Protein AF-A0A5N6KHI0-F1 (afdb_monomer_lite)

Sequence (194 aa):
MQIKKFYRQEYFLSDKIINRQLSAMARTVAGRRIHVSAETLNRAELHSIVIDLVDNEFLNLEEIEEGLLFVREKRYIEKGIGEAISALPTYKFREFVSELMQSNSHYQKWLVHQWRRISGDIEDKYEGDPDEGDPFALVVFMDEESPRQLRVIIMDMARESTPIRNWLKDKLLITHESGILELRYFDEDPPTET

Organism: Monilinia laxa (NCBI:txid61186)

Structure (mmCIF, N/CA/C/O backbone):
data_AF-A0A5N6KHI0-F1
#
_entry.id   AF-A0A5N6KHI0-F1
#
loop_
_atom_site.group_PDB
_atom_site.id
_atom_site.type_symbol
_atom_site.label_atom_id
_atom_site.label_alt_id
_atom_site.label_comp_id
_atom_site.label_asym_id
_atom_site.label_entity_id
_atom_site.label_seq_id
_atom_site.pdbx_PDB_ins_code
_atom_site.Cartn_x
_atom_site.Cartn_y
_atom_site.Cartn_z
_atom_site.occupancy
_atom_site.B_iso_or_equiv
_atom_site.auth_seq_id
_atom_site.auth_comp_id
_atom_site.auth_asym_id
_atom_site.auth_atom_id
_atom_site.pdbx_PDB_model_num
ATOM 1 N N . MET A 1 1 ? -4.200 -28.749 -5.438 1.00 34.91 1 MET A N 1
ATOM 2 C CA . MET A 1 1 ? -4.838 -27.513 -4.938 1.00 34.91 1 MET A CA 1
ATOM 3 C C . MET A 1 1 ? -4.612 -27.430 -3.431 1.00 34.91 1 MET A C 1
ATOM 5 O O . MET A 1 1 ? -5.219 -28.200 -2.700 1.00 34.91 1 MET A O 1
ATOM 9 N N . GLN A 1 2 ? -3.670 -26.605 -2.965 1.00 30.08 2 GLN A N 1
ATOM 10 C CA . GLN A 1 2 ? -3.392 -26.426 -1.532 1.00 30.08 2 GLN A CA 1
ATOM 11 C C . GLN A 1 2 ? -3.826 -25.019 -1.113 1.00 30.08 2 GLN A C 1
ATOM 13 O O . GLN A 1 2 ? -3.224 -24.032 -1.514 1.00 30.08 2 GLN A O 1
ATOM 18 N N . ILE A 1 3 ? -4.905 -24.947 -0.333 1.00 30.47 3 ILE A N 1
ATOM 19 C CA . ILE A 1 3 ? -5.495 -23.710 0.186 1.00 30.47 3 ILE A CA 1
ATOM 20 C C . ILE A 1 3 ? -4.759 -23.345 1.479 1.00 30.47 3 ILE A C 1
ATOM 22 O O . ILE A 1 3 ? -4.832 -24.090 2.459 1.00 30.47 3 ILE A O 1
ATOM 26 N N . LYS A 1 4 ? -4.073 -22.198 1.515 1.00 35.22 4 LYS A N 1
ATOM 27 C CA . LYS A 1 4 ? -3.554 -21.630 2.768 1.00 35.22 4 LYS A CA 1
ATOM 28 C C . LYS A 1 4 ? -4.640 -20.768 3.416 1.00 35.22 4 LYS A C 1
ATOM 30 O O . LYS A 1 4 ? -4.743 -19.578 3.154 1.00 35.22 4 LYS A O 1
ATOM 35 N N . LYS A 1 5 ? -5.458 -21.388 4.271 1.00 33.94 5 LYS A N 1
ATOM 36 C CA . LYS A 1 5 ? -6.405 -20.681 5.147 1.00 33.94 5 LYS A CA 1
ATOM 37 C C . LYS A 1 5 ? -5.643 -19.987 6.279 1.00 33.94 5 LYS A C 1
ATOM 39 O O . LYS A 1 5 ? -4.858 -20.633 6.972 1.00 33.94 5 LYS A O 1
ATOM 44 N N . PHE A 1 6 ? -5.908 -18.704 6.510 1.00 48.22 6 PHE A N 1
ATOM 45 C CA . PHE A 1 6 ? -5.416 -17.996 7.691 1.00 48.22 6 PHE A CA 1
ATOM 46 C C . PHE A 1 6 ? -6.360 -18.251 8.871 1.00 48.22 6 PHE A C 1
ATOM 48 O O . PHE A 1 6 ? -7.525 -17.860 8.852 1.00 48.22 6 PHE A O 1
ATOM 55 N N . TYR A 1 7 ? -5.864 -18.945 9.896 1.00 37.56 7 TYR A N 1
ATOM 56 C CA . TYR A 1 7 ? -6.630 -19.238 11.105 1.00 37.56 7 TYR A CA 1
ATOM 57 C C . TYR A 1 7 ? -6.815 -17.976 11.960 1.00 37.56 7 TYR A C 1
ATOM 59 O O . TYR A 1 7 ? -5.869 -17.223 12.201 1.00 37.56 7 TYR A O 1
ATOM 67 N N . ARG A 1 8 ? -8.042 -17.775 12.458 1.00 38.78 8 ARG A N 1
ATOM 68 C CA . ARG A 1 8 ? -8.381 -16.783 13.485 1.00 38.78 8 ARG A CA 1
ATOM 69 C C . ARG A 1 8 ? -7.719 -17.219 14.789 1.00 38.78 8 ARG A C 1
ATOM 71 O O . ARG A 1 8 ? -8.200 -18.115 15.471 1.00 38.78 8 ARG A O 1
ATOM 78 N N . GLN A 1 9 ? -6.569 -16.638 15.082 1.00 36.75 9 GLN A N 1
ATOM 79 C CA . GLN A 1 9 ? -5.758 -17.029 16.220 1.00 36.75 9 GLN A CA 1
ATOM 80 C C . GLN A 1 9 ? -6.125 -16.129 17.409 1.00 36.75 9 GLN A C 1
ATOM 82 O O . GLN A 1 9 ? -5.889 -14.918 17.384 1.00 36.75 9 GLN A O 1
ATOM 87 N N . GLU A 1 10 ? -6.791 -16.709 18.410 1.00 41.31 10 GLU A N 1
ATOM 88 C CA . GLU A 1 10 ? -6.979 -16.086 19.721 1.00 41.31 10 GLU A CA 1
ATOM 89 C C . GLU A 1 10 ? -5.599 -15.910 20.359 1.00 41.31 10 GLU A C 1
ATOM 91 O O . GLU A 1 10 ? -4.893 -16.883 20.615 1.00 41.31 10 GLU A O 1
ATOM 96 N N . TYR A 1 11 ? -5.179 -14.662 20.557 1.00 40.47 11 TYR A N 1
ATOM 97 C CA . TYR A 1 11 ? -3.866 -14.351 21.107 1.00 40.47 11 TYR A CA 1
ATOM 98 C C . TYR A 1 11 ? -3.978 -13.426 22.310 1.00 40.47 11 TYR A C 1
ATOM 100 O O . TYR A 1 11 ? -4.457 -12.297 22.201 1.00 40.47 11 TYR A O 1
ATOM 108 N N . PHE A 1 12 ? -3.441 -13.908 23.432 1.00 38.16 12 PHE A N 1
ATOM 109 C CA . PHE A 1 12 ? -2.942 -13.089 24.530 1.00 38.16 12 PHE A CA 1
ATOM 110 C C . PHE A 1 12 ? -1.996 -12.020 23.964 1.00 38.16 12 PHE A C 1
ATOM 112 O O . PHE A 1 12 ? -0.991 -12.329 23.319 1.00 38.16 12 PHE A O 1
ATOM 119 N N . LEU A 1 13 ? -2.356 -10.751 24.149 1.00 38.19 13 LEU A N 1
ATOM 120 C CA . LEU A 1 13 ? -1.629 -9.612 23.596 1.00 38.19 13 LEU A CA 1
ATOM 121 C C . LEU A 1 13 ? -0.356 -9.376 24.419 1.00 38.19 13 LEU A C 1
ATOM 123 O O . LEU A 1 13 ? -0.428 -9.153 25.621 1.00 38.19 13 LEU A O 1
ATOM 127 N N . SER A 1 14 ? 0.815 -9.399 23.777 1.00 46.31 14 SER A N 1
ATOM 128 C CA . SER A 1 14 ? 2.052 -8.945 24.421 1.00 46.31 14 SER A CA 1
ATOM 129 C C . SER A 1 14 ? 2.020 -7.427 24.633 1.00 46.31 14 SER A C 1
ATOM 131 O O . SER A 1 14 ? 1.459 -6.697 23.810 1.00 46.31 14 SER A O 1
ATOM 133 N N . ASP A 1 15 ? 2.672 -6.923 25.684 1.00 37.12 15 ASP A N 1
ATOM 134 C CA . ASP A 1 15 ? 2.673 -5.495 26.052 1.00 37.12 15 ASP A CA 1
ATOM 135 C C . ASP A 1 15 ? 3.004 -4.556 24.881 1.00 37.12 15 ASP A C 1
ATOM 137 O O . ASP A 1 15 ? 2.437 -3.473 24.737 1.00 37.12 15 ASP A O 1
ATOM 141 N N . LYS A 1 16 ? 3.889 -4.979 23.971 1.00 42.44 16 LYS A N 1
ATOM 142 C CA . LYS A 1 16 ? 4.277 -4.205 22.780 1.00 42.44 16 LYS A CA 1
ATOM 143 C C . LYS A 1 16 ? 3.114 -4.002 21.798 1.00 42.44 16 LYS A C 1
ATOM 145 O O . LYS A 1 16 ? 3.059 -2.978 21.115 1.00 42.44 16 LYS A O 1
ATOM 150 N N . ILE A 1 17 ? 2.194 -4.962 21.722 1.00 45.47 17 ILE A N 1
ATOM 151 C CA . ILE A 1 17 ? 1.011 -4.932 20.854 1.00 45.47 17 ILE A CA 1
ATOM 152 C C . ILE A 1 17 ? -0.046 -3.987 21.435 1.00 45.47 17 ILE A C 1
ATOM 154 O O . ILE A 1 17 ? -0.579 -3.180 20.663 1.00 45.47 17 ILE A O 1
ATOM 158 N N . ILE A 1 18 ? -0.241 -4.033 22.760 1.00 47.75 18 ILE A N 1
ATOM 159 C CA . ILE A 1 18 ? -1.142 -3.167 23.544 1.00 47.75 18 ILE A CA 1
ATOM 160 C C . ILE A 1 18 ? -0.718 -1.697 23.423 1.00 47.75 18 ILE A C 1
ATOM 162 O O . ILE A 1 18 ? -1.517 -0.833 23.071 1.00 47.75 18 ILE A O 1
ATOM 166 N N . ASN A 1 19 ? 0.575 -1.404 23.575 1.00 50.50 19 ASN A N 1
ATOM 167 C CA . ASN A 1 19 ? 1.108 -0.033 23.484 1.00 50.50 19 ASN A CA 1
ATOM 168 C C . ASN A 1 19 ? 0.819 0.648 22.156 1.00 50.50 19 ASN A C 1
ATOM 170 O O . ASN A 1 19 ? 0.492 1.828 22.057 1.00 50.50 19 ASN A O 1
ATOM 174 N N . ARG A 1 20 ? 0.971 -0.138 21.102 1.00 53.12 20 ARG A N 1
ATOM 175 C CA . ARG A 1 20 ? 0.824 0.319 19.738 1.00 53.12 20 ARG A CA 1
ATOM 176 C C . ARG A 1 20 ? -0.683 0.447 19.403 1.00 53.12 20 ARG A C 1
ATOM 178 O O . ARG A 1 20 ? -1.024 1.063 18.399 1.00 53.12 20 ARG A O 1
ATOM 185 N N . GLN A 1 21 ? -1.571 -0.199 20.179 1.00 53.97 21 GLN A N 1
ATOM 186 C CA . GLN A 1 21 ? -3.034 -0.086 20.071 1.00 53.97 21 GLN A CA 1
ATOM 187 C C . GLN A 1 21 ? -3.530 1.186 20.759 1.00 53.97 21 GLN A C 1
ATOM 189 O O . GLN A 1 21 ? -4.163 2.005 20.101 1.00 53.97 21 GLN A O 1
ATOM 194 N N . LEU A 1 22 ? -3.108 1.416 22.004 1.00 54.00 22 LEU A N 1
ATOM 195 C CA . LEU A 1 22 ? -3.411 2.632 22.769 1.00 54.00 22 LEU A CA 1
ATOM 196 C C . LEU A 1 22 ? -2.963 3.910 22.045 1.00 54.00 22 LEU A C 1
ATOM 198 O O . LEU A 1 22 ? -3.720 4.869 21.948 1.00 54.00 22 LEU A O 1
ATOM 202 N N . SER A 1 23 ? -1.770 3.899 21.443 1.00 54.25 23 SER A N 1
ATOM 203 C CA . SER A 1 23 ? -1.258 5.018 20.637 1.00 54.25 23 SER A CA 1
ATOM 204 C C . SER A 1 23 ? -2.166 5.380 19.453 1.00 54.25 23 SER A C 1
ATOM 206 O O . SER A 1 23 ? -2.408 6.552 19.176 1.00 54.25 23 SER A O 1
ATOM 208 N N . ALA A 1 24 ? -2.681 4.378 18.741 1.00 56.38 24 ALA A N 1
ATOM 209 C CA . ALA A 1 24 ? -3.508 4.601 17.561 1.00 56.38 24 ALA A CA 1
ATOM 210 C C . ALA A 1 24 ? -4.964 4.954 17.921 1.00 56.38 24 ALA A C 1
ATOM 212 O O . ALA A 1 24 ? -5.611 5.693 17.178 1.00 56.38 24 ALA A O 1
ATOM 213 N N . MET A 1 25 ? -5.450 4.510 19.082 1.00 61.81 25 MET A N 1
ATOM 214 C CA . MET A 1 25 ? -6.713 4.986 19.654 1.00 61.81 25 MET A CA 1
ATOM 215 C C . MET A 1 25 ? -6.626 6.452 20.050 1.00 61.81 25 MET A C 1
ATOM 217 O O . MET A 1 25 ? -7.452 7.242 19.609 1.00 61.81 25 MET A O 1
ATOM 221 N N . ALA A 1 26 ? -5.577 6.825 20.790 1.00 55.00 26 ALA A N 1
ATOM 222 C CA . ALA A 1 26 ? -5.311 8.209 21.158 1.00 55.00 26 ALA A CA 1
ATOM 223 C C . ALA A 1 26 ? -5.295 9.108 19.915 1.00 55.00 26 ALA A C 1
ATOM 225 O O . ALA A 1 26 ? -5.921 10.155 19.914 1.00 55.00 26 ALA A O 1
ATOM 226 N N . ARG A 1 27 ? -4.673 8.657 18.814 1.00 54.56 27 ARG A N 1
ATOM 227 C CA . ARG A 1 27 ? -4.681 9.356 17.513 1.00 54.56 27 ARG A CA 1
ATOM 228 C C . ARG A 1 27 ? -6.076 9.493 16.903 1.00 54.56 27 ARG A C 1
ATOM 230 O O . ARG A 1 27 ? -6.419 10.563 16.416 1.00 54.56 27 ARG A O 1
ATOM 237 N N . THR A 1 28 ? -6.865 8.421 16.912 1.00 57.91 28 THR A N 1
ATOM 238 C CA . THR A 1 28 ? -8.210 8.399 16.309 1.00 57.91 28 THR A CA 1
ATOM 239 C C . THR A 1 28 ? -9.176 9.304 17.071 1.00 57.91 28 THR A C 1
ATOM 241 O O . THR A 1 28 ? -9.981 10.007 16.465 1.00 57.91 28 THR A O 1
ATOM 244 N N . VAL A 1 29 ? -9.060 9.330 18.398 1.00 54.41 29 VAL A N 1
ATOM 245 C CA . VAL A 1 29 ? -9.914 10.125 19.282 1.00 54.41 29 VAL A CA 1
ATOM 246 C C . VAL A 1 29 ? -9.437 11.577 19.348 1.00 54.41 29 VAL A C 1
ATOM 248 O O . VAL A 1 29 ? -10.243 12.490 19.175 1.00 54.41 29 VAL A O 1
ATOM 251 N N . ALA A 1 30 ? -8.133 11.818 19.520 1.00 50.34 30 ALA A N 1
ATOM 252 C CA . ALA A 1 30 ? -7.568 13.167 19.517 1.00 50.34 30 ALA A CA 1
ATOM 253 C C . ALA A 1 30 ? -7.776 13.848 18.160 1.00 50.34 30 ALA A C 1
ATOM 255 O O . ALA A 1 30 ? -8.183 15.000 18.125 1.00 50.34 30 ALA A O 1
ATOM 256 N N . GLY A 1 31 ? -7.635 13.127 17.042 1.00 47.56 31 GLY A N 1
ATOM 257 C CA . GLY A 1 31 ? -7.943 13.657 15.709 1.00 47.56 31 GLY A CA 1
ATOM 258 C C . GLY A 1 31 ? -9.408 14.081 15.523 1.00 47.56 31 GLY A C 1
ATOM 259 O O . GLY A 1 31 ? -9.689 14.917 14.669 1.00 47.56 31 GLY A O 1
ATOM 260 N N . ARG A 1 32 ? -10.340 13.554 16.334 1.00 52.00 32 ARG A N 1
ATOM 261 C CA . ARG A 1 32 ? -11.750 13.976 16.351 1.00 52.00 32 ARG A CA 1
ATOM 262 C C . ARG A 1 32 ? -12.020 15.172 17.273 1.00 52.00 32 ARG A C 1
ATOM 264 O O . ARG A 1 32 ? -13.074 15.783 17.114 1.00 52.00 32 ARG A O 1
ATOM 271 N N . ARG A 1 33 ? -11.136 15.507 18.231 1.00 50.09 33 ARG A N 1
ATOM 272 C CA . ARG A 1 33 ? -11.425 16.538 19.253 1.00 50.09 33 ARG A CA 1
ATOM 273 C C . ARG A 1 33 ? -10.307 17.554 19.593 1.00 50.09 33 ARG A C 1
ATOM 275 O O . ARG A 1 33 ? -10.684 18.615 20.078 1.00 50.09 33 ARG A O 1
ATOM 282 N N . ILE A 1 34 ? -8.995 17.341 19.362 1.00 48.25 34 ILE A N 1
ATOM 283 C CA . ILE A 1 34 ? -7.908 18.275 19.786 1.00 48.25 34 ILE A CA 1
ATOM 284 C C . ILE A 1 34 ? -6.665 18.321 18.846 1.00 48.25 34 ILE A C 1
ATOM 286 O O . ILE A 1 34 ? -6.169 17.322 18.339 1.00 48.25 34 ILE A O 1
ATOM 290 N N . HIS A 1 35 ? -6.137 19.545 18.703 1.00 40.97 35 HIS A N 1
ATOM 291 C CA . HIS A 1 35 ? -5.169 20.142 17.764 1.00 40.97 35 HIS A CA 1
ATOM 292 C C . HIS A 1 35 ? -3.669 19.734 17.813 1.00 40.97 35 HIS A C 1
ATOM 294 O O . HIS A 1 35 ? -2.848 20.448 17.232 1.00 40.97 35 HIS A O 1
ATOM 300 N N . VAL A 1 36 ? -3.258 18.646 18.474 1.00 47.94 36 VAL A N 1
ATOM 301 C CA . VAL A 1 36 ? -1.820 18.295 18.600 1.00 47.94 36 VAL A CA 1
ATOM 302 C C . VAL A 1 36 ? -1.490 17.072 17.749 1.00 47.94 36 VAL A C 1
ATOM 304 O O . VAL A 1 36 ? -2.158 16.046 17.853 1.00 47.94 36 VAL A O 1
ATOM 307 N N . SER A 1 37 ? -0.457 17.173 16.902 1.00 46.34 37 SER A N 1
ATOM 308 C CA . SER A 1 37 ? -0.013 16.070 16.043 1.00 46.34 37 SER A CA 1
ATOM 309 C C . SER A 1 37 ? 0.413 14.870 16.892 1.00 46.34 37 SER A C 1
ATOM 311 O O . SER A 1 37 ? 1.527 14.790 17.406 1.00 46.34 37 SER A O 1
ATOM 313 N N . ALA A 1 38 ? -0.485 13.898 17.031 1.00 46.59 38 ALA A N 1
ATOM 314 C CA . ALA A 1 38 ? -0.257 12.667 17.779 1.00 46.59 38 ALA A CA 1
ATOM 315 C C . ALA A 1 38 ? 0.785 11.727 17.123 1.00 46.59 38 ALA A C 1
ATOM 317 O O . ALA A 1 38 ? 1.025 10.605 17.589 1.00 46.59 38 ALA A O 1
ATOM 318 N N . GLU A 1 39 ? 1.420 12.177 16.040 1.00 41.09 39 GLU A N 1
ATOM 319 C CA . GLU A 1 39 ? 2.539 11.524 15.366 1.00 41.09 39 GLU A CA 1
ATOM 320 C C . GLU A 1 39 ? 3.873 11.731 16.092 1.00 41.09 39 GLU A C 1
ATOM 322 O O . GLU A 1 39 ? 4.725 10.848 16.018 1.00 41.09 39 GLU A O 1
ATOM 327 N N . THR A 1 40 ? 4.036 12.825 16.849 1.00 47.56 40 THR A N 1
ATOM 328 C CA . THR A 1 40 ? 5.293 13.151 17.554 1.00 47.56 40 THR A CA 1
ATOM 329 C C . THR A 1 40 ? 5.354 12.638 18.992 1.00 47.56 40 THR A C 1
ATOM 331 O O . THR A 1 40 ? 6.383 12.771 19.646 1.00 47.56 40 THR A O 1
ATOM 334 N N . LEU A 1 41 ? 4.259 12.069 19.497 1.00 46.69 41 LEU A N 1
ATOM 335 C CA . LEU A 1 41 ? 4.126 11.679 20.897 1.00 46.69 41 LEU A CA 1
ATOM 336 C C . LEU A 1 41 ? 4.677 10.274 21.161 1.00 46.69 41 LEU A C 1
ATOM 338 O O . LEU A 1 41 ? 4.410 9.321 20.418 1.00 46.69 41 LEU A O 1
ATOM 342 N N . ASN A 1 42 ? 5.416 10.132 22.258 1.00 53.34 42 ASN A N 1
ATOM 343 C CA . ASN A 1 42 ? 5.939 8.860 22.736 1.00 53.34 42 ASN A CA 1
ATOM 344 C C . ASN A 1 42 ? 4.890 8.073 23.554 1.00 53.34 42 ASN A C 1
ATOM 346 O O . ASN A 1 42 ? 3.788 8.540 23.837 1.00 53.34 42 ASN A O 1
ATOM 350 N N . ARG A 1 43 ? 5.224 6.833 23.939 1.00 48.88 43 ARG A N 1
ATOM 351 C CA . ARG A 1 43 ? 4.305 5.915 24.643 1.00 48.88 43 ARG A CA 1
ATOM 352 C C . ARG A 1 43 ? 3.744 6.504 25.941 1.00 48.88 43 ARG A C 1
ATOM 354 O O . ARG A 1 43 ? 2.565 6.303 26.213 1.00 48.88 43 ARG A O 1
ATOM 361 N N . ALA A 1 44 ? 4.583 7.148 26.747 1.00 55.47 44 ALA A N 1
ATOM 362 C CA . ALA A 1 44 ? 4.167 7.686 28.038 1.00 55.47 44 ALA A CA 1
ATOM 363 C C . ALA A 1 44 ? 3.231 8.885 27.845 1.00 55.47 44 ALA A C 1
ATOM 365 O O . ALA A 1 44 ? 2.205 8.968 28.511 1.00 55.47 44 ALA A O 1
ATOM 366 N N . GLU A 1 45 ? 3.531 9.739 26.865 1.00 55.41 45 GLU A N 1
ATOM 367 C CA . GLU A 1 45 ? 2.713 10.904 26.509 1.00 55.41 45 GLU A CA 1
ATOM 368 C C . GLU A 1 45 ? 1.340 10.490 25.966 1.00 55.41 45 GLU A C 1
ATOM 370 O O . GLU A 1 45 ? 0.318 11.012 26.396 1.00 55.41 45 GLU A O 1
ATOM 375 N N . LEU A 1 46 ? 1.290 9.485 25.086 1.00 59.25 46 LEU A N 1
ATOM 376 C CA . LEU A 1 46 ? 0.029 8.948 24.563 1.00 59.25 46 LEU A CA 1
ATOM 377 C C . LEU A 1 46 ? -0.811 8.268 25.646 1.00 59.25 46 LEU A C 1
ATOM 379 O O . LEU A 1 46 ? -2.028 8.413 25.652 1.00 59.25 46 LEU A O 1
ATOM 383 N N . HIS A 1 47 ? -0.174 7.526 26.553 1.00 61.53 47 HIS A N 1
ATOM 384 C CA . HIS A 1 47 ? -0.864 6.898 27.677 1.00 61.53 47 HIS A CA 1
ATOM 385 C C . HIS A 1 47 ? -1.440 7.949 28.633 1.00 61.53 47 HIS A C 1
ATOM 387 O O . HIS A 1 47 ? -2.589 7.823 29.039 1.00 61.53 47 HIS A O 1
ATOM 393 N N . SER A 1 48 ? -0.674 9.006 28.926 1.00 63.78 48 SER A N 1
ATOM 394 C CA . SER A 1 48 ? -1.139 10.142 29.730 1.00 63.78 48 SER A CA 1
ATOM 395 C C . SER A 1 48 ? -2.333 10.837 29.082 1.00 63.78 48 SER A C 1
ATOM 397 O O . SER A 1 48 ? -3.312 11.090 29.761 1.00 63.78 48 SER A O 1
ATOM 399 N N . ILE A 1 49 ? -2.305 11.070 27.765 1.00 64.44 49 ILE A N 1
ATOM 400 C CA . ILE A 1 49 ? -3.423 11.707 27.051 1.00 64.44 49 ILE A CA 1
ATOM 401 C C . ILE A 1 49 ? -4.678 10.835 27.076 1.00 64.44 49 ILE A C 1
ATOM 403 O O . ILE A 1 49 ? -5.773 11.356 27.244 1.00 64.44 49 ILE A O 1
ATOM 407 N N . VAL A 1 50 ? -4.551 9.516 26.903 1.00 65.62 50 VAL A N 1
ATOM 408 C CA . VAL A 1 50 ? -5.715 8.618 26.991 1.00 65.62 50 VAL A CA 1
ATOM 409 C C . VAL A 1 50 ? -6.286 8.609 28.406 1.00 65.62 50 VAL A C 1
ATOM 411 O O . VAL A 1 50 ? -7.502 8.678 28.538 1.00 65.62 50 VAL A O 1
ATOM 414 N N . ILE A 1 51 ? -5.437 8.573 29.441 1.00 68.12 51 ILE A N 1
ATOM 415 C CA . ILE A 1 51 ? -5.879 8.689 30.839 1.00 68.12 51 ILE A CA 1
ATOM 416 C C . ILE A 1 51 ? -6.591 10.025 31.057 1.00 68.12 51 ILE A C 1
ATOM 418 O O . ILE A 1 51 ? -7.729 10.016 31.500 1.00 68.12 51 ILE A O 1
ATOM 422 N N . ASP A 1 52 ? -5.989 11.146 30.657 1.00 65.50 52 ASP A N 1
ATOM 423 C CA . ASP A 1 52 ? -6.586 12.475 30.813 1.00 65.50 52 ASP A CA 1
ATOM 424 C C . ASP A 1 52 ? -7.945 12.573 30.102 1.00 65.50 52 ASP A C 1
ATOM 426 O O . ASP A 1 52 ? -8.887 13.156 30.634 1.00 65.50 52 ASP A O 1
ATOM 430 N N . LEU A 1 53 ? -8.085 11.989 28.909 1.00 67.69 53 LEU A N 1
ATOM 431 C CA . LEU A 1 53 ? -9.354 11.970 28.177 1.00 67.69 53 LEU A CA 1
ATOM 432 C C . LEU A 1 53 ? -10.425 11.115 28.873 1.00 67.69 53 LEU A C 1
ATOM 434 O O . LEU A 1 53 ? -11.602 11.459 28.798 1.00 67.69 53 LEU A O 1
ATOM 438 N N . VAL A 1 54 ? -10.038 10.029 29.544 1.00 68.19 54 VAL A N 1
ATOM 439 C CA . VAL A 1 54 ? -10.954 9.177 30.321 1.00 68.19 54 VAL A CA 1
ATOM 440 C C . VAL A 1 54 ? -11.340 9.844 31.639 1.00 68.19 54 VAL A C 1
ATOM 442 O O . VAL A 1 54 ? -12.524 9.939 31.950 1.00 68.19 54 VAL A O 1
ATOM 445 N N . ASP A 1 55 ? -10.359 10.358 32.377 1.00 73.88 55 ASP A N 1
ATOM 446 C CA . ASP A 1 55 ? -10.539 10.976 33.695 1.00 73.88 55 ASP A CA 1
ATOM 447 C C . ASP A 1 55 ? -11.385 12.255 33.626 1.00 73.88 55 ASP A C 1
ATOM 449 O O . ASP A 1 55 ? -12.074 12.598 34.584 1.00 73.88 55 ASP A O 1
ATOM 453 N N . ASN A 1 56 ? -11.366 12.951 32.485 1.00 71.12 56 ASN A N 1
ATOM 454 C CA . ASN A 1 56 ? -12.201 14.128 32.235 1.00 71.12 56 ASN A CA 1
ATOM 455 C C . ASN A 1 56 ? -13.509 13.801 31.480 1.00 71.12 56 ASN A C 1
ATOM 457 O O . ASN A 1 56 ? -14.137 14.710 30.940 1.00 71.12 56 ASN A O 1
ATOM 461 N N . GLU A 1 57 ? -13.912 12.524 31.407 1.00 65.94 57 GLU A N 1
ATOM 462 C CA . GLU A 1 57 ? -15.146 12.050 30.746 1.00 65.94 57 GLU A CA 1
ATOM 463 C C . GLU A 1 57 ? -15.268 12.433 29.255 1.00 65.94 57 GLU A C 1
ATOM 465 O O . GLU A 1 57 ? -16.346 12.390 28.659 1.00 65.94 57 GLU A O 1
ATOM 470 N N . PHE A 1 58 ? -14.155 12.785 28.606 1.00 62.84 58 PHE A N 1
ATOM 471 C CA . PHE A 1 58 ? -14.120 13.084 27.173 1.00 62.84 58 PHE A CA 1
ATOM 472 C C . PHE A 1 58 ? -14.094 11.827 26.301 1.00 62.84 58 PHE A C 1
ATOM 474 O O . PHE A 1 58 ? -14.344 11.940 25.097 1.00 62.84 58 PHE A O 1
ATOM 481 N N . LEU A 1 59 ? -13.783 10.676 26.901 1.00 64.31 59 LEU A N 1
ATOM 482 C CA . LEU A 1 59 ? -13.825 9.343 26.317 1.00 64.31 59 LEU A CA 1
ATOM 483 C C . LEU A 1 59 ? -14.660 8.412 27.187 1.00 64.31 59 LEU A C 1
ATOM 485 O O . LEU A 1 59 ? -14.301 8.147 28.335 1.00 64.31 59 LEU A O 1
ATOM 489 N N . ASN A 1 60 ? -15.728 7.859 26.622 1.00 69.94 60 ASN A N 1
ATOM 490 C CA . ASN A 1 60 ? -16.469 6.780 27.268 1.00 69.94 60 ASN A CA 1
ATOM 491 C C . ASN A 1 60 ? -15.946 5.392 26.840 1.00 69.94 60 ASN A C 1
ATOM 493 O O . ASN A 1 60 ? -15.143 5.254 25.916 1.00 69.94 60 ASN A O 1
ATOM 497 N N . LEU A 1 61 ? -16.398 4.344 27.535 1.00 67.69 61 LEU A N 1
ATOM 498 C CA . LEU A 1 61 ? -15.959 2.968 27.286 1.00 67.69 61 LEU A CA 1
ATOM 499 C C . LEU A 1 61 ? -16.283 2.482 25.861 1.00 67.69 61 LEU A C 1
ATOM 501 O O . LEU A 1 61 ? -15.478 1.767 25.271 1.00 67.69 61 LEU A O 1
ATOM 505 N N . GLU A 1 62 ? -17.413 2.904 25.294 1.00 69.12 62 GLU A N 1
ATOM 506 C CA . GLU A 1 62 ? -17.827 2.551 23.931 1.00 69.12 62 GLU A CA 1
ATOM 507 C C . GLU A 1 62 ? -16.871 3.159 22.890 1.00 69.12 62 GLU A C 1
ATOM 509 O O . GLU A 1 62 ? -16.349 2.447 22.035 1.00 69.12 62 GLU A O 1
ATOM 514 N N . GLU A 1 63 ? -16.520 4.442 23.024 1.00 64.38 63 GLU A N 1
ATOM 515 C CA . GLU A 1 63 ? -15.560 5.128 22.143 1.00 64.38 63 GLU A CA 1
ATOM 516 C C . GLU A 1 63 ? -14.151 4.497 22.210 1.00 64.38 63 GLU A C 1
ATOM 518 O O . GLU A 1 63 ? -13.418 4.446 21.214 1.00 64.38 63 GLU A O 1
ATOM 523 N N . ILE A 1 64 ? -13.764 3.978 23.380 1.00 66.50 64 ILE A N 1
ATOM 524 C CA . ILE A 1 64 ? -12.515 3.228 23.585 1.00 66.50 64 ILE A CA 1
ATOM 525 C C . ILE A 1 64 ? -12.580 1.874 22.866 1.00 66.50 64 ILE A C 1
ATOM 527 O O . ILE A 1 64 ? -11.637 1.505 22.157 1.00 66.50 64 ILE A O 1
ATOM 531 N N . GLU A 1 65 ? -13.673 1.129 23.018 1.00 65.25 65 GLU A N 1
ATOM 532 C CA . GLU A 1 65 ? -13.863 -0.163 22.355 1.00 65.25 65 GLU A CA 1
ATOM 533 C C . GLU A 1 65 ? -13.887 -0.024 20.826 1.00 65.25 65 GLU A C 1
ATOM 535 O O . GLU A 1 65 ? -13.182 -0.764 20.131 1.00 65.25 65 GLU A O 1
ATOM 540 N N . GLU A 1 66 ? -14.592 0.978 20.296 1.00 65.75 66 GLU A N 1
ATOM 541 C CA . GLU A 1 66 ? -14.588 1.312 18.867 1.00 65.75 66 GLU A CA 1
ATOM 542 C C . GLU A 1 66 ? -13.174 1.619 18.357 1.00 65.75 66 GLU A C 1
ATOM 544 O O . GLU A 1 66 ? -12.744 1.105 17.316 1.00 65.75 66 GLU A O 1
ATOM 549 N N . GLY A 1 67 ? -12.406 2.415 19.109 1.00 65.94 67 GLY A N 1
ATOM 550 C CA . GLY A 1 67 ? -11.015 2.717 18.783 1.00 65.94 67 GLY A CA 1
ATOM 551 C C . GLY A 1 67 ? -10.136 1.462 18.746 1.00 65.94 67 GLY A C 1
ATOM 552 O O . GLY A 1 67 ? -9.327 1.295 17.827 1.00 65.94 67 GLY A O 1
ATOM 553 N N . LEU A 1 68 ? -10.289 0.554 19.716 1.00 66.94 68 LEU A N 1
ATOM 554 C CA . LEU A 1 68 ? -9.550 -0.715 19.753 1.00 66.94 68 LEU A CA 1
ATOM 555 C C . LEU A 1 68 ? -9.874 -1.597 18.547 1.00 66.94 68 LEU A C 1
ATOM 557 O O . LEU A 1 68 ? -8.955 -2.166 17.940 1.00 66.94 68 LEU A O 1
ATOM 561 N N . LEU A 1 69 ? -11.159 -1.702 18.200 1.00 69.62 69 LEU A N 1
ATOM 562 C CA . LEU A 1 69 ? -11.631 -2.459 17.044 1.00 69.62 69 LEU A CA 1
ATOM 563 C C . LEU A 1 69 ? -11.036 -1.898 15.752 1.00 69.62 69 LEU A C 1
ATOM 565 O O . LEU A 1 69 ? -10.383 -2.642 15.015 1.00 69.62 69 LEU A O 1
ATOM 569 N N . PHE A 1 70 ? -11.124 -0.582 15.542 1.00 70.25 70 PHE A N 1
ATOM 570 C CA . PHE A 1 70 ? -10.553 0.086 14.372 1.00 70.25 70 PHE A CA 1
ATOM 571 C C . PHE A 1 70 ? -9.048 -0.179 14.219 1.00 70.25 70 PHE A C 1
ATOM 573 O O . PHE A 1 70 ? -8.560 -0.505 13.133 1.00 70.25 70 PHE A O 1
ATOM 580 N N . VAL A 1 71 ? -8.277 -0.092 15.309 1.00 70.12 71 VAL A N 1
ATOM 581 C CA . VAL A 1 71 ? -6.827 -0.341 15.252 1.00 70.12 71 VAL A CA 1
ATOM 582 C C . VAL A 1 71 ? -6.515 -1.805 14.953 1.00 70.12 71 VAL A C 1
ATOM 584 O O . VAL A 1 71 ? -5.563 -2.106 14.220 1.00 70.12 71 VAL A O 1
ATOM 587 N N . ARG A 1 72 ? -7.291 -2.728 15.527 1.00 70.25 72 ARG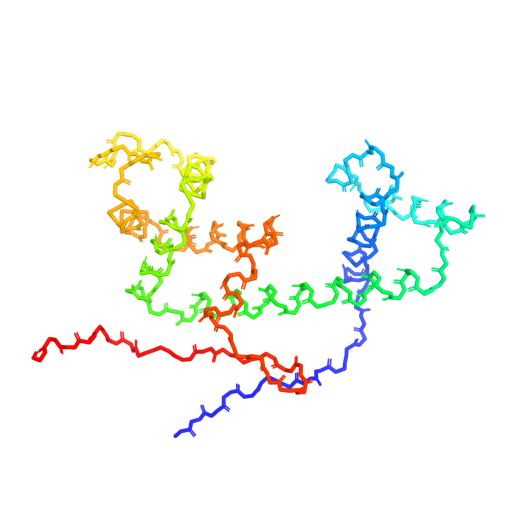 A N 1
ATOM 588 C CA . ARG A 1 72 ? -7.141 -4.161 15.269 1.00 70.25 72 ARG A CA 1
ATOM 589 C C . ARG A 1 72 ? -7.412 -4.474 13.799 1.00 70.25 72 ARG A C 1
ATOM 591 O O . ARG A 1 72 ? -6.603 -5.170 13.185 1.00 70.25 72 ARG A O 1
ATOM 598 N N . GLU A 1 73 ? -8.483 -3.925 13.238 1.00 77.44 73 GLU A N 1
ATOM 599 C CA . GLU A 1 73 ? -8.825 -4.062 11.821 1.00 77.44 73 GLU A CA 1
ATOM 600 C C . GLU A 1 73 ? -7.750 -3.467 10.916 1.00 77.44 73 GLU A C 1
ATOM 602 O O . GLU A 1 73 ? -7.270 -4.151 10.010 1.00 77.44 73 GLU A O 1
ATOM 607 N N . LYS A 1 74 ? -7.291 -2.240 11.205 1.00 80.81 74 LYS A N 1
ATOM 608 C CA . LYS A 1 74 ? -6.214 -1.587 10.447 1.00 80.81 74 LYS A CA 1
ATOM 609 C C . LYS A 1 74 ? -4.980 -2.486 10.353 1.00 80.81 74 LYS A C 1
ATOM 611 O O . LYS A 1 74 ? -4.480 -2.720 9.257 1.00 80.81 74 LYS A O 1
ATOM 616 N N . ARG A 1 75 ? -4.515 -3.042 11.476 1.00 80.31 75 ARG A N 1
ATOM 617 C CA . ARG A 1 75 ? -3.348 -3.943 11.481 1.00 80.31 75 ARG A CA 1
ATOM 618 C C . ARG A 1 75 ? -3.585 -5.243 10.739 1.00 80.31 75 ARG A C 1
ATOM 620 O O . ARG A 1 75 ? -2.662 -5.762 10.117 1.00 80.31 75 ARG A O 1
ATOM 627 N N . TYR A 1 76 ? -4.784 -5.800 10.864 1.00 82.50 76 TYR A N 1
ATOM 628 C CA . TYR A 1 76 ? -5.133 -7.035 10.180 1.00 82.50 76 TYR A CA 1
ATOM 629 C C . TYR A 1 76 ? -5.086 -6.840 8.659 1.00 82.50 76 TYR A C 1
ATOM 631 O O . TYR A 1 76 ? -4.458 -7.636 7.961 1.00 82.50 76 TYR A O 1
ATOM 639 N N . ILE A 1 77 ? -5.629 -5.721 8.171 1.00 86.69 77 ILE A N 1
ATOM 640 C CA . ILE A 1 77 ? -5.563 -5.318 6.762 1.00 86.69 77 ILE A CA 1
ATOM 641 C C . ILE A 1 77 ? -4.114 -5.067 6.329 1.00 86.69 77 ILE A C 1
ATOM 643 O O . ILE A 1 77 ? -3.679 -5.612 5.319 1.00 86.69 77 ILE A O 1
ATOM 647 N N . GLU A 1 78 ? -3.341 -4.291 7.095 1.00 87.94 78 GLU A N 1
ATOM 648 C CA . GLU A 1 78 ? -1.933 -4.002 6.782 1.00 87.94 78 GLU A CA 1
ATOM 649 C C . GLU A 1 78 ? -1.086 -5.272 6.677 1.00 87.94 78 GLU A C 1
ATOM 651 O O . GLU A 1 78 ? -0.237 -5.380 5.793 1.00 87.94 78 GLU A O 1
ATOM 656 N N . LYS A 1 79 ? -1.316 -6.246 7.565 1.00 88.75 79 LYS A N 1
ATOM 657 C CA . LYS A 1 79 ? -0.635 -7.539 7.504 1.00 88.75 79 LYS A CA 1
ATOM 658 C C . LYS A 1 79 ? -0.992 -8.286 6.217 1.00 88.75 79 LYS A C 1
ATOM 660 O O . LYS A 1 79 ? -0.084 -8.750 5.535 1.00 88.75 79 LYS A O 1
ATOM 665 N N . GLY A 1 80 ? -2.281 -8.357 5.876 1.00 91.19 80 GLY A N 1
ATOM 666 C CA . GLY A 1 80 ? -2.742 -8.997 4.643 1.00 91.19 80 GLY A CA 1
ATOM 667 C C . GLY A 1 80 ? -2.148 -8.347 3.392 1.00 91.19 80 GLY A C 1
ATOM 668 O O . GLY A 1 80 ? -1.628 -9.048 2.531 1.00 91.19 80 GLY A O 1
ATOM 669 N N . ILE A 1 81 ? -2.143 -7.011 3.321 1.00 94.00 81 ILE A N 1
ATOM 670 C CA . ILE A 1 81 ? -1.529 -6.264 2.210 1.00 94.00 81 ILE A CA 1
ATOM 671 C C . ILE A 1 81 ? -0.032 -6.566 2.116 1.00 94.00 81 ILE A C 1
ATOM 673 O O . ILE A 1 81 ? 0.459 -6.841 1.027 1.00 94.00 81 ILE A O 1
ATOM 677 N N . GLY A 1 82 ? 0.698 -6.552 3.235 1.00 92.69 82 GLY A N 1
ATOM 678 C CA . GLY A 1 82 ? 2.136 -6.830 3.231 1.00 92.69 82 GLY A CA 1
ATOM 679 C C . GLY A 1 82 ? 2.470 -8.243 2.740 1.00 92.69 82 GLY A C 1
ATOM 680 O O . GLY A 1 82 ? 3.417 -8.426 1.971 1.00 92.69 82 GLY A O 1
ATOM 681 N N . GLU A 1 83 ? 1.678 -9.240 3.140 1.00 92.62 83 GLU A N 1
ATOM 682 C CA . GLU A 1 83 ? 1.812 -10.619 2.657 1.00 92.62 83 GLU A CA 1
ATOM 683 C C . GLU A 1 83 ? 1.458 -10.730 1.167 1.00 92.62 83 GLU A C 1
ATOM 685 O O . GLU A 1 83 ? 2.215 -11.345 0.416 1.00 92.62 83 GLU A O 1
ATOM 690 N N . ALA A 1 84 ? 0.376 -10.076 0.726 1.00 93.56 84 ALA A N 1
ATOM 691 C CA . ALA A 1 84 ? -0.028 -10.043 -0.678 1.00 93.56 84 ALA A CA 1
ATOM 692 C C . ALA A 1 84 ? 1.051 -9.409 -1.558 1.00 93.56 84 ALA A C 1
ATOM 694 O O . ALA A 1 84 ? 1.494 -10.025 -2.523 1.00 93.56 84 ALA A O 1
ATOM 695 N N . ILE A 1 85 ? 1.530 -8.215 -1.187 1.00 93.88 85 ILE A N 1
ATOM 696 C CA . ILE A 1 85 ? 2.616 -7.536 -1.893 1.00 93.88 85 ILE A CA 1
ATOM 697 C C . ILE A 1 85 ? 3.830 -8.451 -1.955 1.00 93.88 85 ILE A C 1
ATOM 699 O O . ILE A 1 85 ? 4.382 -8.620 -3.026 1.00 93.88 85 ILE A O 1
ATOM 703 N N . SER A 1 86 ? 4.238 -9.090 -0.861 1.00 90.75 86 SER A N 1
ATOM 704 C CA . SER A 1 86 ? 5.426 -9.959 -0.877 1.00 90.75 86 SER A CA 1
ATOM 705 C C . SER A 1 86 ? 5.276 -11.185 -1.789 1.00 90.75 86 SER A C 1
ATOM 707 O O . SER A 1 86 ? 6.278 -11.682 -2.296 1.00 90.75 86 SER A O 1
ATOM 709 N N . ALA A 1 87 ? 4.049 -11.670 -1.992 1.00 90.69 87 ALA A N 1
ATOM 710 C CA . ALA A 1 87 ? 3.746 -12.824 -2.835 1.00 90.69 87 ALA A CA 1
ATOM 711 C C . ALA A 1 87 ? 3.475 -12.469 -4.309 1.00 90.69 87 ALA A C 1
ATOM 713 O O . ALA A 1 87 ? 3.442 -13.370 -5.142 1.00 90.69 87 ALA A O 1
ATOM 714 N N . LEU A 1 88 ? 3.267 -11.188 -4.641 1.00 91.50 88 LEU A N 1
ATOM 715 C CA . LEU A 1 88 ? 2.933 -10.770 -6.003 1.00 91.50 88 LEU A CA 1
ATOM 716 C C . LEU A 1 88 ? 4.083 -11.036 -6.984 1.00 91.50 88 LEU A C 1
ATOM 718 O O . LEU A 1 88 ? 5.188 -10.514 -6.759 1.00 91.50 88 LEU A O 1
ATOM 722 N N . PRO A 1 89 ? 3.805 -11.698 -8.125 1.00 92.06 89 PRO A N 1
ATOM 723 C CA . PRO A 1 89 ? 4.712 -11.720 -9.264 1.00 92.06 89 PRO A CA 1
ATOM 724 C C . PRO A 1 89 ? 5.125 -10.301 -9.660 1.00 92.06 89 PRO A C 1
ATOM 726 O O . PRO A 1 89 ? 4.323 -9.365 -9.592 1.00 92.06 89 PRO A O 1
ATOM 729 N N . THR A 1 90 ? 6.379 -10.132 -10.076 1.00 92.38 90 THR A N 1
ATOM 730 C CA . THR A 1 90 ? 6.948 -8.812 -10.384 1.00 92.38 90 THR A CA 1
ATOM 731 C C . THR A 1 90 ? 6.122 -8.046 -11.415 1.00 92.38 90 THR A C 1
ATOM 733 O O . THR A 1 90 ? 5.826 -6.874 -11.203 1.00 92.38 90 THR A O 1
ATOM 736 N N . TYR A 1 91 ? 5.675 -8.705 -12.486 1.00 91.19 91 TYR A N 1
ATOM 737 C CA . TYR A 1 91 ? 4.891 -8.047 -13.533 1.00 91.19 91 TYR A CA 1
ATOM 738 C C . TYR A 1 91 ? 3.549 -7.503 -13.000 1.00 91.19 91 TYR A C 1
ATOM 740 O O . TYR A 1 91 ? 3.214 -6.349 -13.260 1.00 91.19 91 TYR A O 1
ATOM 748 N N . LYS A 1 92 ? 2.829 -8.273 -12.164 1.00 92.75 92 LYS A N 1
ATOM 749 C CA . LYS A 1 92 ? 1.595 -7.805 -11.506 1.00 92.75 92 LYS A CA 1
ATOM 750 C C . LYS A 1 92 ? 1.843 -6.720 -10.481 1.00 92.75 92 LYS A C 1
ATOM 752 O O . LYS A 1 92 ? 1.029 -5.812 -10.348 1.00 92.75 92 LYS A O 1
ATOM 757 N N . PHE A 1 93 ? 2.950 -6.803 -9.752 1.00 94.88 93 PHE A N 1
ATOM 758 C CA . PHE A 1 93 ? 3.323 -5.739 -8.835 1.00 94.88 93 PHE A CA 1
ATOM 759 C C . PHE A 1 93 ? 3.530 -4.417 -9.586 1.00 94.88 93 PHE A C 1
ATOM 761 O O . PHE A 1 93 ? 2.933 -3.414 -9.201 1.00 94.88 93 PHE A O 1
ATOM 768 N N . ARG A 1 94 ? 4.281 -4.431 -10.696 1.00 95.38 94 ARG A N 1
ATOM 769 C CA . ARG A 1 94 ? 4.477 -3.248 -11.548 1.00 95.38 94 ARG A CA 1
ATOM 770 C C . ARG A 1 94 ? 3.148 -2.708 -12.081 1.00 95.38 94 ARG A C 1
ATOM 772 O O . ARG A 1 94 ? 2.901 -1.510 -11.968 1.00 95.38 94 ARG A O 1
ATOM 779 N N . GLU A 1 95 ? 2.272 -3.580 -12.583 1.00 94.31 95 GLU A N 1
ATOM 780 C CA . GLU A 1 95 ? 0.932 -3.214 -13.069 1.00 94.31 95 GLU A CA 1
ATOM 781 C C . GLU A 1 95 ? 0.107 -2.498 -11.986 1.00 94.31 95 GLU A C 1
ATOM 783 O O . GLU A 1 95 ? -0.372 -1.388 -12.212 1.00 94.31 95 GLU A O 1
ATOM 788 N N . PHE A 1 96 ? 0.008 -3.070 -10.781 1.00 94.06 96 PHE A N 1
ATOM 789 C CA . PHE A 1 96 ? -0.778 -2.472 -9.699 1.00 94.06 96 PHE A CA 1
ATOM 790 C C . PHE A 1 96 ? -0.223 -1.149 -9.198 1.00 94.06 96 PHE A C 1
ATOM 792 O O . PHE A 1 96 ? -0.991 -0.227 -8.928 1.00 94.06 96 PHE A O 1
ATOM 799 N N . VAL A 1 97 ? 1.095 -1.048 -9.034 1.00 95.50 97 VAL A N 1
ATOM 800 C CA . VAL A 1 97 ? 1.698 0.201 -8.567 1.00 95.50 97 VAL A CA 1
ATOM 801 C C . VAL A 1 97 ? 1.503 1.293 -9.615 1.00 95.50 97 VAL A C 1
ATOM 803 O O . VAL A 1 97 ? 1.135 2.408 -9.256 1.00 95.50 97 VAL A O 1
ATOM 806 N N . SER A 1 98 ? 1.651 0.962 -10.897 1.00 96.00 98 SER A N 1
ATOM 807 C CA . SER A 1 98 ? 1.408 1.904 -11.994 1.00 96.00 98 SER A CA 1
ATOM 808 C C . SER A 1 98 ? -0.055 2.348 -12.042 1.00 96.00 98 SER A C 1
ATOM 810 O O . SER A 1 98 ? -0.317 3.544 -12.129 1.00 96.00 98 SER A O 1
ATOM 812 N N . GLU A 1 99 ? -1.011 1.421 -11.896 1.00 96.12 99 GLU A N 1
ATOM 813 C CA . GLU A 1 99 ? -2.445 1.744 -11.814 1.00 96.12 99 GLU A CA 1
ATOM 814 C C . GLU A 1 99 ? -2.740 2.672 -10.622 1.00 96.12 99 GLU A C 1
ATOM 816 O O . GLU A 1 99 ? -3.478 3.652 -10.752 1.00 96.12 99 GLU A O 1
ATOM 821 N N . LEU A 1 100 ? -2.125 2.412 -9.462 1.00 95.19 100 LEU A N 1
ATOM 822 C CA . LEU A 1 100 ? -2.253 3.272 -8.288 1.00 95.19 100 LEU A CA 1
ATOM 823 C C . LEU A 1 100 ? -1.733 4.686 -8.576 1.00 95.19 100 LEU A C 1
ATOM 825 O O . LEU A 1 100 ? -2.423 5.654 -8.254 1.00 95.19 100 LEU A O 1
ATOM 829 N N . MET A 1 101 ? -0.562 4.821 -9.200 1.00 94.94 101 MET A N 1
ATOM 830 C CA . MET A 1 101 ? -0.003 6.128 -9.561 1.00 94.94 101 MET A CA 1
ATOM 831 C C . MET A 1 101 ? -0.880 6.866 -10.585 1.00 94.94 101 MET A C 1
ATOM 833 O O . MET A 1 101 ? -1.138 8.058 -10.431 1.00 94.94 101 MET A O 1
ATOM 837 N N . GLN A 1 102 ? -1.416 6.154 -11.580 1.00 93.69 102 GLN A N 1
ATOM 838 C CA . GLN A 1 102 ? -2.331 6.711 -12.585 1.00 93.69 102 GLN A CA 1
ATOM 839 C C . GLN A 1 102 ? -3.667 7.164 -11.983 1.00 93.69 102 GLN A C 1
ATOM 841 O O . GLN A 1 102 ? -4.276 8.114 -12.473 1.00 93.69 102 GLN A O 1
ATOM 846 N N . SER A 1 103 ? -4.125 6.513 -10.909 1.00 92.31 103 SER A N 1
ATOM 847 C CA . SER A 1 103 ? -5.382 6.880 -10.246 1.00 92.31 103 SER A CA 1
ATOM 848 C C . SER A 1 103 ? -5.342 8.276 -9.612 1.00 92.31 103 SER A C 1
ATOM 850 O O . SER A 1 103 ? -6.384 8.921 -9.476 1.00 92.31 103 SER A O 1
ATOM 852 N N . ASN A 1 104 ? -4.153 8.749 -9.219 1.00 90.50 104 ASN A N 1
ATOM 853 C CA . ASN A 1 104 ? -3.950 10.071 -8.642 1.00 90.50 104 ASN A CA 1
ATOM 854 C C . ASN A 1 104 ? -2.476 10.491 -8.744 1.00 90.50 104 ASN A C 1
ATOM 856 O O . ASN A 1 104 ? -1.617 9.924 -8.067 1.00 90.50 104 ASN A O 1
ATOM 860 N N . SER A 1 105 ? -2.198 11.557 -9.499 1.00 89.12 105 SER A N 1
ATOM 861 C CA . SER A 1 105 ? -0.837 12.076 -9.710 1.00 89.12 105 SER A CA 1
ATOM 862 C C . SER A 1 105 ? -0.117 12.487 -8.419 1.00 89.12 105 SER A C 1
ATOM 864 O O . SER A 1 105 ? 1.112 12.482 -8.364 1.00 89.12 105 SER A O 1
ATOM 866 N N . HIS A 1 106 ? -0.846 12.782 -7.336 1.00 93.25 106 HIS A N 1
ATOM 867 C CA . HIS A 1 106 ? -0.237 13.023 -6.028 1.00 93.25 106 HIS A CA 1
ATOM 868 C C . HIS A 1 106 ? 0.495 11.785 -5.487 1.00 93.25 106 HIS A C 1
ATOM 870 O O . HIS A 1 106 ? 1.505 11.921 -4.797 1.00 93.25 106 HIS A O 1
ATOM 876 N N . TYR A 1 107 ? 0.019 10.577 -5.802 1.00 94.31 107 TYR A N 1
ATOM 877 C CA . TYR A 1 107 ? 0.665 9.341 -5.360 1.00 94.31 107 TYR A CA 1
ATOM 878 C C . TYR A 1 107 ? 1.997 9.118 -6.065 1.00 94.31 107 TYR A C 1
ATOM 880 O O . TYR A 1 107 ? 2.939 8.694 -5.402 1.00 94.31 107 TYR A O 1
ATOM 888 N N . GLN A 1 108 ? 2.112 9.485 -7.344 1.00 94.75 108 GLN A N 1
ATOM 889 C CA . GLN A 1 108 ? 3.386 9.444 -8.063 1.00 94.75 108 GLN A CA 1
ATOM 890 C C . GLN A 1 108 ? 4.410 10.377 -7.419 1.00 94.75 108 GLN A C 1
ATOM 892 O O . GLN A 1 108 ? 5.479 9.926 -7.017 1.00 94.75 108 GLN A O 1
ATOM 897 N N . LYS A 1 109 ? 4.046 11.647 -7.204 1.00 94.19 109 LYS A N 1
ATOM 898 C CA . LYS A 1 109 ? 4.925 12.625 -6.537 1.00 94.19 109 LYS A CA 1
ATOM 899 C C . LYS A 1 109 ? 5.342 12.157 -5.139 1.00 94.19 109 LYS A C 1
ATOM 901 O O . LYS A 1 109 ? 6.492 12.311 -4.728 1.00 94.19 109 LYS A O 1
ATOM 906 N N . TRP A 1 110 ? 4.425 11.527 -4.402 1.00 94.50 110 TRP A N 1
ATOM 907 C CA . TRP A 1 110 ? 4.745 10.940 -3.102 1.00 94.50 110 TRP A CA 1
ATOM 908 C C . TRP A 1 110 ? 5.707 9.748 -3.225 1.00 94.50 110 TRP A C 1
ATOM 910 O O . TRP A 1 110 ? 6.687 9.696 -2.482 1.00 94.50 110 TRP A O 1
ATOM 920 N N . LEU A 1 111 ? 5.489 8.833 -4.171 1.00 94.81 111 LEU A N 1
ATOM 921 C CA . LEU A 1 111 ? 6.390 7.710 -4.440 1.00 94.81 111 LEU A CA 1
ATOM 922 C C . LEU A 1 111 ? 7.810 8.200 -4.759 1.00 94.81 111 LEU A C 1
ATOM 924 O O . LEU A 1 111 ? 8.766 7.737 -4.136 1.00 94.81 111 LEU A O 1
ATOM 928 N N . VAL A 1 112 ? 7.942 9.183 -5.653 1.00 94.25 112 VAL A N 1
ATOM 929 C CA . VAL A 1 112 ? 9.226 9.806 -6.011 1.00 94.25 112 VAL A CA 1
ATOM 930 C C . VAL A 1 112 ? 9.894 10.424 -4.789 1.00 94.25 112 VAL A C 1
ATOM 932 O O . VAL A 1 112 ? 11.071 10.173 -4.532 1.00 94.25 112 VAL A O 1
ATOM 935 N N . HIS A 1 113 ? 9.150 11.183 -3.983 1.00 92.88 113 HIS A N 1
ATOM 936 C CA . HIS A 1 113 ? 9.679 11.765 -2.751 1.00 92.88 113 HIS A CA 1
ATOM 937 C C . HIS A 1 113 ? 10.178 10.691 -1.768 1.00 92.88 113 HIS A C 1
ATOM 939 O O . HIS A 1 113 ? 11.257 10.829 -1.186 1.00 92.88 113 HIS A O 1
ATOM 945 N N . GLN A 1 114 ? 9.418 9.607 -1.572 1.00 90.75 114 GLN A N 1
ATOM 946 C CA . GLN A 1 114 ? 9.840 8.500 -0.705 1.00 90.75 114 GLN A CA 1
ATOM 947 C C . GLN A 1 114 ? 11.079 7.789 -1.243 1.00 90.75 114 GLN A C 1
ATOM 949 O O . GLN A 1 114 ? 11.967 7.445 -0.464 1.00 90.75 114 GLN A O 1
ATOM 954 N N . TRP A 1 115 ? 11.158 7.609 -2.559 1.00 92.44 115 TRP A N 1
ATOM 955 C CA . TRP A 1 115 ? 12.325 7.037 -3.212 1.00 92.44 115 TRP A CA 1
ATOM 956 C C . TRP A 1 115 ? 13.565 7.909 -3.010 1.00 92.44 115 TRP A C 1
ATOM 958 O O . TRP A 1 115 ? 14.559 7.418 -2.477 1.00 92.44 115 TRP A O 1
ATOM 968 N N . ARG A 1 116 ? 13.480 9.212 -3.323 1.00 90.81 116 ARG A N 1
ATOM 969 C CA . ARG A 1 116 ? 14.569 10.187 -3.129 1.00 90.81 116 ARG A CA 1
ATOM 970 C C . ARG A 1 116 ? 15.080 10.189 -1.686 1.00 90.81 116 ARG A C 1
ATOM 972 O O . ARG A 1 116 ? 16.285 10.206 -1.448 1.00 90.81 116 ARG A O 1
ATOM 979 N N . ARG A 1 117 ? 14.165 10.098 -0.712 1.00 87.19 117 ARG A N 1
ATOM 980 C CA . ARG A 1 117 ? 14.502 10.046 0.720 1.00 87.19 117 ARG A CA 1
ATOM 981 C C . ARG A 1 117 ? 15.352 8.829 1.102 1.00 87.19 117 ARG A C 1
ATOM 983 O O . ARG A 1 117 ? 16.134 8.932 2.043 1.00 87.19 117 ARG A O 1
ATOM 990 N N . ILE A 1 118 ? 15.173 7.686 0.439 1.00 83.12 118 ILE A N 1
ATOM 991 C CA . ILE A 1 118 ? 15.789 6.415 0.855 1.00 83.12 118 ILE A CA 1
ATOM 992 C C . ILE A 1 118 ? 16.970 6.020 -0.039 1.00 83.12 118 ILE A C 1
ATOM 994 O O . ILE A 1 118 ? 17.978 5.530 0.467 1.00 83.12 118 ILE A O 1
ATOM 998 N N . SER A 1 119 ? 16.851 6.238 -1.346 1.00 80.06 119 SER A N 1
ATOM 999 C CA . SER A 1 119 ? 17.795 5.751 -2.357 1.00 80.06 119 SER A CA 1
ATOM 1000 C C . SER A 1 119 ? 18.674 6.851 -2.962 1.00 80.06 119 SER A C 1
ATOM 1002 O O . SER A 1 119 ? 19.604 6.533 -3.700 1.00 80.06 119 SER A O 1
ATOM 1004 N N . GLY A 1 120 ? 18.420 8.124 -2.641 1.00 79.19 120 GLY A N 1
ATOM 1005 C CA . GLY A 1 120 ? 19.096 9.264 -3.263 1.00 79.19 120 GLY A CA 1
ATOM 1006 C C . GLY A 1 120 ? 18.425 9.713 -4.562 1.00 79.19 120 GLY A C 1
ATOM 1007 O O . GLY A 1 120 ? 17.316 9.282 -4.879 1.00 79.19 120 GLY A O 1
ATOM 1008 N N . ASP A 1 121 ? 19.075 10.628 -5.281 1.00 77.62 121 ASP A N 1
ATOM 1009 C CA . ASP A 1 121 ? 18.451 11.310 -6.414 1.00 77.62 121 ASP A CA 1
ATOM 1010 C C . ASP A 1 121 ? 18.145 10.371 -7.591 1.00 77.62 121 ASP A C 1
ATOM 1012 O O . ASP A 1 121 ? 18.892 9.431 -7.877 1.00 77.62 121 ASP A O 1
ATOM 1016 N N . ILE A 1 122 ? 17.015 10.621 -8.250 1.00 81.50 122 ILE A N 1
ATOM 1017 C CA . ILE A 1 122 ? 16.480 9.795 -9.344 1.00 81.50 122 ILE A CA 1
ATOM 1018 C C . ILE A 1 122 ? 16.733 10.424 -10.719 1.00 81.50 122 ILE A C 1
ATOM 1020 O O . ILE A 1 122 ? 16.801 9.707 -11.716 1.00 81.50 122 ILE A O 1
ATOM 1024 N N . GLU A 1 123 ? 16.901 11.749 -10.761 1.00 73.19 123 GLU A N 1
ATOM 1025 C CA . GLU A 1 123 ? 16.950 12.540 -11.998 1.00 73.19 123 GLU A CA 1
ATOM 1026 C C . GLU A 1 123 ? 18.160 12.202 -12.876 1.00 73.19 123 GLU A C 1
ATOM 1028 O O . GLU A 1 123 ? 18.052 12.216 -14.096 1.00 73.19 123 GLU A O 1
ATOM 1033 N N . ASP A 1 124 ? 19.284 11.806 -12.275 1.00 74.81 124 ASP A N 1
ATOM 1034 C CA . ASP A 1 124 ? 20.499 11.459 -13.022 1.00 74.81 124 ASP A CA 1
ATOM 1035 C C . ASP A 1 124 ? 20.419 10.092 -13.727 1.00 74.81 124 ASP A C 1
ATOM 1037 O O . ASP A 1 124 ? 21.255 9.782 -14.578 1.00 74.81 124 ASP A O 1
ATOM 1041 N N . LYS A 1 125 ? 19.459 9.239 -13.345 1.00 81.56 125 LYS A N 1
ATOM 1042 C CA . LYS A 1 125 ? 19.379 7.837 -13.794 1.00 81.56 125 LYS A CA 1
ATOM 1043 C C . LYS A 1 125 ? 18.117 7.505 -14.582 1.00 81.56 125 LYS A C 1
ATOM 1045 O O . LYS A 1 125 ? 18.138 6.566 -15.373 1.00 81.56 125 LYS A O 1
ATOM 1050 N N . TYR A 1 126 ? 17.021 8.208 -14.324 1.00 87.88 126 TYR A N 1
ATOM 1051 C CA . TYR A 1 126 ? 15.745 7.960 -14.978 1.00 87.88 126 TYR A CA 1
ATOM 1052 C C . TYR A 1 126 ? 15.593 8.861 -16.204 1.00 87.88 126 TYR A C 1
ATOM 1054 O O . TYR A 1 126 ? 15.599 10.084 -16.096 1.00 87.88 126 TYR A O 1
ATOM 1062 N N . GLU A 1 127 ? 15.426 8.255 -17.379 1.00 84.12 127 GLU A N 1
ATOM 1063 C CA . GLU A 1 127 ? 15.155 8.984 -18.619 1.00 84.12 127 GLU A CA 1
ATOM 1064 C C . GLU A 1 127 ? 13.673 9.398 -18.676 1.00 84.12 127 GLU A C 1
ATOM 1066 O O . GLU A 1 127 ? 12.843 8.754 -19.316 1.00 84.12 127 GLU A O 1
ATOM 1071 N N . GLY A 1 128 ? 13.322 10.473 -17.967 1.00 87.62 128 GLY A N 1
ATOM 1072 C CA . GLY A 1 128 ? 11.975 11.042 -17.960 1.00 87.62 128 GLY A CA 1
ATOM 1073 C C . GLY A 1 128 ? 11.736 11.995 -16.792 1.00 87.62 128 GLY A C 1
ATOM 1074 O O . GLY A 1 128 ? 12.579 12.147 -15.914 1.00 87.62 128 GLY A O 1
ATOM 1075 N N . ASP A 1 129 ? 10.562 12.626 -16.766 1.00 90.81 129 ASP A N 1
ATOM 1076 C CA . ASP A 1 129 ? 10.112 13.358 -15.580 1.00 90.81 129 ASP A CA 1
ATOM 1077 C C . ASP A 1 129 ? 9.582 12.341 -14.549 1.00 90.81 129 ASP A C 1
ATOM 1079 O O . ASP A 1 129 ? 8.593 11.657 -14.831 1.00 90.81 129 ASP A O 1
ATOM 1083 N N . PRO A 1 130 ? 10.218 12.167 -13.378 1.00 91.50 130 PRO A N 1
ATOM 1084 C CA . PRO A 1 130 ? 9.751 11.203 -12.386 1.00 91.50 130 PRO A CA 1
ATOM 1085 C C . PRO A 1 130 ? 8.417 11.628 -11.754 1.00 91.50 130 PRO A C 1
ATOM 1087 O O . PRO A 1 130 ? 7.616 10.775 -11.372 1.00 91.50 130 PRO A O 1
ATOM 1090 N N . ASP A 1 131 ? 8.146 12.927 -11.658 1.00 90.81 131 ASP A N 1
ATOM 1091 C CA . ASP A 1 131 ? 6.984 13.484 -10.968 1.00 90.81 131 ASP A CA 1
ATOM 1092 C C . ASP A 1 131 ? 5.742 13.561 -11.876 1.00 90.81 131 ASP A C 1
ATOM 1094 O O . ASP A 1 131 ? 4.616 13.500 -11.368 1.00 90.81 131 ASP A O 1
ATOM 1098 N N . GLU A 1 132 ? 5.933 13.685 -13.196 1.00 90.06 132 GLU A N 1
ATOM 1099 C CA . GLU A 1 132 ? 4.842 13.889 -14.172 1.00 90.06 132 GLU A CA 1
ATOM 1100 C C . GLU A 1 132 ? 4.894 12.980 -15.416 1.00 90.06 132 GLU A C 1
ATOM 1102 O O . GLU A 1 132 ? 3.962 12.984 -16.223 1.00 90.06 132 GLU A O 1
ATOM 1107 N N . GLY A 1 133 ? 5.957 12.190 -15.586 1.00 89.75 133 GLY A N 1
ATOM 1108 C CA . GLY A 1 133 ? 6.129 11.259 -16.705 1.00 89.75 133 GLY A CA 1
ATOM 1109 C C . GLY A 1 133 ? 5.345 9.952 -16.556 1.00 89.75 133 GLY A C 1
ATOM 1110 O O . GLY A 1 133 ? 4.526 9.799 -15.651 1.00 89.75 133 GLY A O 1
ATOM 1111 N N . ASP A 1 134 ? 5.604 8.995 -17.455 1.00 94.06 134 ASP A N 1
ATOM 1112 C CA . ASP A 1 134 ? 4.901 7.705 -17.490 1.00 94.06 134 ASP A CA 1
ATOM 1113 C C . ASP A 1 134 ? 5.078 6.921 -16.171 1.00 94.06 134 ASP A C 1
ATOM 1115 O O . ASP A 1 134 ? 6.195 6.488 -15.857 1.00 94.06 134 ASP A O 1
ATOM 1119 N N . PRO A 1 135 ? 3.991 6.678 -15.411 1.00 94.19 135 PRO A N 1
ATOM 1120 C CA . PRO A 1 135 ? 4.069 5.940 -14.159 1.00 94.19 135 PRO A CA 1
ATOM 1121 C C . PRO A 1 135 ? 4.567 4.507 -14.334 1.00 94.19 135 PRO A C 1
ATOM 1123 O O . PRO A 1 135 ? 5.208 3.976 -13.430 1.00 94.19 135 PRO A O 1
ATOM 1126 N N . PHE A 1 136 ? 4.286 3.873 -15.477 1.00 94.56 136 PHE A N 1
ATOM 1127 C CA . PHE A 1 136 ? 4.730 2.506 -15.718 1.00 94.56 136 PHE A CA 1
ATOM 1128 C C . PHE A 1 136 ? 6.243 2.442 -15.912 1.00 94.56 136 PHE A C 1
ATOM 1130 O O . PHE A 1 136 ? 6.909 1.648 -15.244 1.00 94.56 136 PHE A O 1
ATOM 1137 N N . ALA A 1 137 ? 6.801 3.316 -16.754 1.00 94.62 137 ALA A N 1
ATOM 1138 C CA . ALA A 1 137 ? 8.245 3.427 -16.946 1.00 94.62 137 ALA A CA 1
ATOM 1139 C C . ALA A 1 137 ? 8.984 3.731 -15.630 1.00 94.62 137 ALA A C 1
ATOM 1141 O O . ALA A 1 137 ? 9.986 3.083 -15.321 1.00 94.62 137 ALA A O 1
ATOM 1142 N N . LEU A 1 138 ? 8.449 4.644 -14.810 1.00 95.50 138 LEU A N 1
ATOM 1143 C CA . LEU A 1 138 ? 9.003 4.967 -13.493 1.00 95.50 138 LEU A CA 1
ATOM 1144 C C . LEU A 1 138 ? 9.034 3.748 -12.560 1.00 95.50 138 LEU A C 1
ATOM 1146 O O . LEU A 1 138 ? 10.042 3.474 -11.906 1.00 95.50 138 LEU A O 1
ATOM 1150 N N . VAL A 1 139 ? 7.924 3.012 -12.488 1.00 95.50 139 VAL A N 1
ATOM 1151 C CA . VAL A 1 139 ? 7.788 1.831 -11.627 1.00 95.50 139 VAL A CA 1
ATOM 1152 C C . VAL A 1 139 ? 8.697 0.699 -12.094 1.00 95.50 139 VAL A C 1
ATOM 1154 O O . VAL A 1 139 ? 9.317 0.049 -11.254 1.00 95.50 139 VAL A O 1
ATOM 1157 N N . VAL A 1 140 ? 8.812 0.478 -13.407 1.00 95.38 140 VAL A N 1
ATOM 1158 C CA . VAL A 1 140 ? 9.769 -0.472 -13.996 1.00 95.38 140 VAL A CA 1
ATOM 1159 C C . VAL A 1 140 ? 11.191 -0.118 -13.571 1.00 95.38 140 VAL A C 1
ATOM 1161 O O . VAL A 1 140 ? 11.875 -0.975 -13.018 1.00 95.38 140 VAL A O 1
ATOM 1164 N N . PHE A 1 141 ? 11.597 1.142 -13.741 1.00 94.88 141 PHE A N 1
ATOM 1165 C CA . PHE A 1 141 ? 12.920 1.619 -13.344 1.00 94.88 141 PHE A CA 1
ATOM 1166 C C . PHE A 1 141 ? 13.200 1.383 -11.848 1.00 94.88 141 PHE A C 1
ATOM 1168 O O . PHE A 1 141 ? 14.210 0.780 -11.487 1.00 94.88 141 PHE A O 1
ATOM 1175 N N . MET A 1 142 ? 12.290 1.806 -10.962 1.00 94.81 142 MET A N 1
ATOM 1176 C CA . MET A 1 142 ? 12.457 1.638 -9.510 1.00 94.81 142 MET A CA 1
ATOM 1177 C C . MET A 1 142 ? 12.494 0.163 -9.095 1.00 94.81 142 MET A C 1
ATOM 1179 O O . MET A 1 142 ? 13.258 -0.224 -8.207 1.00 94.81 142 MET A O 1
ATOM 1183 N N . ASP A 1 143 ? 11.661 -0.669 -9.718 1.00 94.62 143 ASP A N 1
ATOM 1184 C CA . ASP A 1 143 ? 11.631 -2.101 -9.446 1.00 94.62 143 ASP A CA 1
ATOM 1185 C C . ASP A 1 143 ? 12.903 -2.804 -9.938 1.00 94.62 143 ASP A C 1
ATOM 1187 O O . ASP A 1 143 ? 13.350 -3.744 -9.293 1.00 94.62 143 ASP A O 1
ATOM 1191 N N . GLU A 1 144 ? 13.518 -2.352 -11.032 1.00 93.62 144 GLU A N 1
ATOM 1192 C CA . GLU A 1 144 ? 14.785 -2.900 -11.536 1.00 93.62 144 GLU A CA 1
ATOM 1193 C C . GLU A 1 144 ? 15.983 -2.471 -10.687 1.00 93.62 144 GLU A C 1
ATOM 1195 O O . GLU A 1 144 ? 16.825 -3.309 -10.358 1.00 93.62 144 GLU A O 1
ATOM 1200 N N . GLU A 1 145 ? 16.025 -1.208 -10.255 1.00 92.88 145 GLU A N 1
ATOM 1201 C CA . GLU A 1 145 ? 17.081 -0.706 -9.368 1.00 92.88 145 GLU A CA 1
ATOM 1202 C C . GLU A 1 145 ? 17.014 -1.360 -7.978 1.00 92.88 145 GLU A C 1
ATOM 1204 O O . GLU A 1 145 ? 18.040 -1.745 -7.409 1.00 92.88 145 GLU A O 1
ATOM 1209 N N . SER A 1 146 ? 15.816 -1.471 -7.386 1.00 92.25 146 SER A N 1
ATOM 1210 C CA . SER A 1 146 ? 15.650 -2.094 -6.068 1.00 92.25 146 SER A CA 1
ATOM 1211 C C . SER A 1 146 ? 14.217 -2.593 -5.812 1.00 92.25 146 SER A C 1
ATOM 1213 O O . SER A 1 146 ? 13.416 -1.917 -5.148 1.00 92.25 146 SER A O 1
ATOM 1215 N N . PRO A 1 147 ? 13.895 -3.841 -6.215 1.00 91.62 147 PRO A N 1
ATOM 1216 C CA . PRO A 1 147 ? 12.532 -4.375 -6.128 1.00 91.62 147 PRO A CA 1
ATOM 1217 C C . PRO A 1 147 ? 12.016 -4.443 -4.686 1.00 91.62 147 PRO A C 1
ATOM 1219 O O . PRO A 1 147 ? 10.853 -4.167 -4.381 1.00 91.62 147 PRO A O 1
ATOM 1222 N N . ARG A 1 148 ? 12.901 -4.806 -3.746 1.00 91.81 148 ARG A N 1
ATOM 1223 C CA . ARG A 1 148 ? 12.555 -4.873 -2.318 1.00 91.81 148 ARG A CA 1
ATOM 1224 C C . ARG A 1 148 ? 12.221 -3.493 -1.766 1.00 91.81 148 ARG A C 1
ATOM 1226 O O . ARG A 1 148 ? 11.276 -3.376 -0.990 1.00 91.81 148 ARG A O 1
ATOM 1233 N N . GLN A 1 149 ? 12.978 -2.471 -2.158 1.00 93.44 149 GLN A N 1
ATOM 1234 C CA . GLN A 1 149 ? 12.792 -1.113 -1.659 1.00 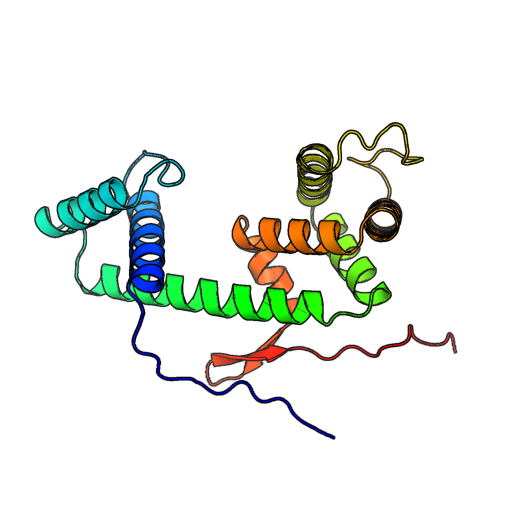93.44 149 GLN A CA 1
ATOM 1235 C C . GLN A 1 149 ? 11.462 -0.531 -2.128 1.00 93.44 149 GLN A C 1
ATOM 1237 O O . GLN A 1 149 ? 10.722 0.019 -1.312 1.00 93.44 149 GLN A O 1
ATOM 1242 N N . LEU A 1 150 ? 11.119 -0.726 -3.404 1.00 95.12 150 LEU A N 1
ATOM 1243 C CA . LEU A 1 150 ? 9.840 -0.279 -3.947 1.00 95.12 150 LEU A CA 1
ATOM 1244 C C . LEU A 1 150 ? 8.663 -0.912 -3.190 1.00 95.12 150 LEU A C 1
ATOM 1246 O O . LEU A 1 150 ? 7.757 -0.208 -2.748 1.00 95.12 150 LEU A O 1
ATOM 1250 N N . ARG A 1 151 ? 8.707 -2.225 -2.931 1.00 95.12 151 ARG A N 1
ATOM 1251 C CA . ARG A 1 151 ? 7.671 -2.920 -2.140 1.00 95.12 151 ARG A CA 1
ATOM 1252 C C . ARG A 1 151 ? 7.532 -2.366 -0.721 1.00 95.12 151 ARG A C 1
ATOM 1254 O O . ARG A 1 151 ? 6.408 -2.231 -0.236 1.00 95.12 151 ARG A O 1
ATOM 1261 N N . VAL A 1 152 ? 8.645 -2.027 -0.064 1.00 93.12 152 VAL A N 1
ATOM 1262 C CA . VAL A 1 152 ? 8.614 -1.379 1.259 1.00 93.12 152 VAL A CA 1
ATOM 1263 C C . VAL A 1 152 ? 7.947 -0.008 1.175 1.00 93.12 152 VAL A C 1
ATOM 1265 O O . VAL A 1 152 ? 7.051 0.262 1.970 1.00 93.12 152 VAL A O 1
ATOM 1268 N N . ILE A 1 153 ? 8.315 0.818 0.192 1.00 94.12 153 ILE A N 1
ATOM 1269 C CA . ILE A 1 153 ? 7.741 2.160 0.022 1.00 94.12 153 ILE A CA 1
ATOM 1270 C C . ILE A 1 153 ? 6.225 2.085 -0.194 1.00 94.12 153 ILE A C 1
ATOM 1272 O O . ILE A 1 153 ? 5.479 2.791 0.480 1.00 94.12 153 ILE A O 1
ATOM 1276 N N . ILE A 1 154 ? 5.747 1.184 -1.058 1.00 95.94 154 ILE A N 1
ATOM 1277 C CA . ILE A 1 154 ? 4.305 1.002 -1.296 1.00 95.94 154 ILE A CA 1
ATOM 1278 C C . ILE A 1 154 ? 3.576 0.559 -0.022 1.00 95.94 154 ILE A C 1
ATOM 1280 O O . ILE A 1 154 ? 2.481 1.045 0.274 1.00 95.94 154 ILE A O 1
ATOM 1284 N N . MET A 1 155 ? 4.188 -0.319 0.777 1.00 93.88 155 MET A N 1
ATOM 1285 C CA . MET A 1 155 ? 3.625 -0.711 2.069 1.00 93.88 155 MET A CA 1
ATOM 1286 C C . MET A 1 155 ? 3.571 0.462 3.059 1.00 93.88 155 MET A C 1
ATOM 1288 O O . MET A 1 155 ? 2.593 0.595 3.797 1.00 93.88 155 MET A O 1
ATOM 1292 N N . ASP A 1 156 ? 4.590 1.319 3.087 1.00 89.62 156 ASP A N 1
ATOM 1293 C CA . ASP A 1 156 ? 4.614 2.495 3.960 1.00 89.62 156 ASP A CA 1
ATOM 1294 C C . ASP A 1 156 ? 3.568 3.534 3.536 1.00 89.62 156 ASP A C 1
ATOM 1296 O O . ASP A 1 156 ? 2.793 3.996 4.377 1.00 89.62 156 ASP A O 1
ATOM 1300 N N . MET A 1 157 ? 3.410 3.777 2.231 1.00 90.12 157 MET A N 1
ATOM 1301 C CA . MET A 1 157 ? 2.315 4.597 1.698 1.00 90.12 157 MET A CA 1
ATOM 1302 C C . MET A 1 157 ? 0.939 4.059 2.130 1.00 90.12 157 MET A C 1
ATOM 1304 O O . MET A 1 157 ? 0.065 4.834 2.515 1.00 90.12 157 MET A O 1
ATOM 1308 N N . ALA A 1 158 ? 0.738 2.736 2.158 1.00 90.62 158 ALA A N 1
ATOM 1309 C CA . ALA A 1 158 ? -0.502 2.121 2.648 1.00 90.62 158 ALA A CA 1
ATOM 1310 C C . ALA A 1 158 ? -0.719 2.292 4.170 1.00 90.62 158 ALA A C 1
ATOM 1312 O O . ALA A 1 158 ? -1.853 2.399 4.651 1.00 90.62 158 ALA A O 1
ATOM 1313 N N . ARG A 1 159 ? 0.348 2.319 4.973 1.00 82.81 159 ARG A N 1
ATOM 1314 C CA . ARG A 1 159 ? 0.245 2.564 6.429 1.00 82.81 159 ARG A CA 1
ATOM 1315 C C . ARG A 1 159 ? -0.173 3.999 6.730 1.00 82.81 159 ARG A C 1
ATOM 1317 O O . ARG A 1 159 ? -0.974 4.229 7.650 1.00 82.81 159 ARG A O 1
ATOM 1324 N N . GLU A 1 160 ? 0.359 4.930 5.943 1.00 82.38 160 GLU A N 1
ATOM 1325 C CA . GLU A 1 160 ? 0.174 6.374 6.090 1.00 82.38 160 GLU A CA 1
ATOM 1326 C C . GLU A 1 160 ? -1.143 6.858 5.458 1.00 82.38 160 GLU A C 1
ATOM 1328 O O . GLU A 1 160 ? -1.827 7.702 6.034 1.00 82.38 160 GLU A O 1
ATOM 1333 N N . SER A 1 161 ? -1.587 6.261 4.347 1.00 84.38 161 SER A N 1
ATOM 1334 C CA . SER A 1 161 ? -2.787 6.689 3.615 1.00 84.38 161 SER A CA 1
ATOM 1335 C C . SER A 1 161 ? -3.924 5.673 3.678 1.00 84.38 161 SER A C 1
ATOM 1337 O O . SER A 1 161 ? -3.840 4.561 3.157 1.00 84.38 161 SER A O 1
ATOM 1339 N N . THR A 1 162 ? -5.043 6.074 4.291 1.00 83.06 162 THR A N 1
ATOM 1340 C CA . THR A 1 162 ? -6.281 5.276 4.305 1.00 83.06 162 THR A CA 1
ATOM 1341 C C . THR A 1 162 ? -6.832 5.006 2.898 1.00 83.06 162 THR A C 1
ATOM 1343 O O . THR A 1 162 ? -7.155 3.847 2.639 1.00 83.06 162 THR A O 1
ATOM 1346 N N . PRO A 1 163 ? -6.900 5.988 1.973 1.00 89.69 163 PRO A N 1
ATOM 1347 C CA . PRO A 1 163 ? -7.297 5.721 0.589 1.00 89.69 163 PRO A CA 1
ATOM 1348 C C . PRO A 1 163 ? -6.434 4.660 -0.104 1.00 89.69 163 PRO A C 1
ATOM 1350 O O . PRO A 1 163 ? -6.980 3.709 -0.657 1.00 89.69 163 PRO A O 1
ATOM 1353 N N . ILE A 1 164 ? -5.102 4.761 -0.006 1.00 91.31 164 ILE A N 1
ATOM 1354 C CA . ILE A 1 164 ? -4.180 3.788 -0.621 1.00 91.31 164 ILE A CA 1
ATOM 1355 C C . ILE A 1 164 ? -4.355 2.407 0.016 1.00 91.31 164 ILE A C 1
ATOM 1357 O O . ILE A 1 164 ? -4.417 1.399 -0.685 1.00 91.31 164 ILE A O 1
ATOM 1361 N N . ARG A 1 165 ? -4.490 2.345 1.347 1.00 91.81 165 ARG A N 1
ATOM 1362 C CA . ARG A 1 165 ? -4.732 1.086 2.063 1.00 91.81 165 ARG A CA 1
ATOM 1363 C C . ARG A 1 165 ? -6.002 0.392 1.598 1.00 91.81 165 ARG A C 1
ATOM 1365 O O . ARG A 1 165 ? -5.980 -0.815 1.389 1.00 91.81 165 ARG A O 1
ATOM 1372 N N . ASN A 1 166 ? -7.094 1.138 1.462 1.00 90.44 166 ASN A N 1
ATOM 1373 C CA . ASN A 1 166 ? -8.369 0.585 1.019 1.00 90.44 166 ASN A CA 1
ATOM 1374 C C . ASN A 1 166 ? -8.280 0.120 -0.436 1.00 90.44 166 ASN A C 1
ATOM 1376 O O . ASN A 1 166 ? -8.671 -1.002 -0.733 1.00 90.44 166 ASN A O 1
ATOM 1380 N N . TRP A 1 167 ? -7.657 0.918 -1.305 1.00 93.69 167 TRP A N 1
ATOM 1381 C CA . TRP A 1 167 ? -7.432 0.536 -2.697 1.00 93.69 167 TRP A CA 1
ATOM 1382 C C . TRP A 1 167 ? -6.636 -0.775 -2.811 1.00 93.69 167 TRP A C 1
ATOM 1384 O O . TRP A 1 167 ? -7.053 -1.707 -3.498 1.00 93.69 167 TRP A O 1
ATOM 1394 N N . LEU A 1 168 ? -5.529 -0.896 -2.069 1.00 93.75 168 LEU A N 1
ATOM 1395 C CA . LEU A 1 168 ? -4.714 -2.115 -2.046 1.00 93.75 168 LEU A CA 1
ATOM 1396 C C . LEU A 1 168 ? -5.463 -3.298 -1.433 1.00 93.75 168 LEU A C 1
ATOM 1398 O O . LEU A 1 168 ? -5.347 -4.411 -1.938 1.00 93.75 168 LEU A O 1
ATOM 1402 N N . LYS A 1 169 ? -6.251 -3.079 -0.374 1.00 93.44 169 LYS A N 1
ATOM 1403 C CA . LYS A 1 169 ? -7.116 -4.114 0.205 1.00 93.44 169 LYS A CA 1
ATOM 1404 C C . LYS A 1 169 ? -8.061 -4.674 -0.861 1.00 93.44 169 LYS A C 1
ATOM 1406 O O . LYS A 1 169 ? -8.126 -5.888 -1.015 1.00 93.44 169 LYS A O 1
ATOM 1411 N N . ASP A 1 170 ? -8.743 -3.817 -1.612 1.00 93.19 170 ASP A N 1
ATOM 1412 C CA . ASP A 1 170 ? -9.760 -4.235 -2.585 1.00 93.19 170 ASP A CA 1
ATOM 1413 C C . ASP A 1 170 ? -9.154 -4.934 -3.815 1.00 93.19 170 ASP A C 1
ATOM 1415 O O . ASP A 1 170 ? -9.765 -5.826 -4.418 1.00 93.19 170 ASP A O 1
ATOM 1419 N N . LYS A 1 171 ? -7.927 -4.555 -4.185 1.00 93.62 171 LYS A N 1
ATOM 1420 C CA . LYS A 1 171 ? -7.185 -5.159 -5.299 1.00 93.62 171 LYS A CA 1
ATOM 1421 C C . LYS A 1 171 ? -6.528 -6.483 -4.927 1.00 93.62 171 LYS A C 1
ATOM 1423 O O . LYS A 1 171 ? -6.557 -7.421 -5.725 1.00 93.62 171 LYS A O 1
ATOM 1428 N N . LEU A 1 172 ? -5.947 -6.565 -3.733 1.00 93.75 172 LEU A N 1
ATOM 1429 C CA . LEU A 1 172 ? -5.062 -7.662 -3.340 1.00 93.75 172 LEU A CA 1
ATOM 1430 C C . LEU A 1 172 ? -5.718 -8.696 -2.434 1.00 93.75 172 LEU A C 1
ATOM 1432 O O . LEU A 1 172 ? -5.210 -9.812 -2.337 1.00 93.75 172 LEU A O 1
ATOM 1436 N N . LEU A 1 173 ? -6.813 -8.346 -1.763 1.00 93.38 173 LEU A N 1
ATOM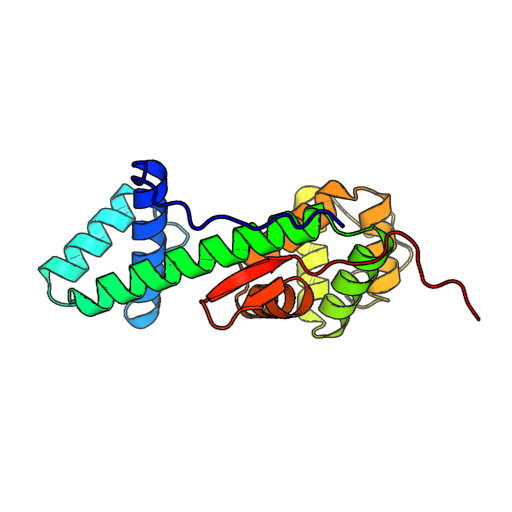 1437 C CA . LEU A 1 173 ? -7.460 -9.205 -0.780 1.00 93.38 173 LEU A CA 1
ATOM 1438 C C . LEU A 1 173 ? -8.897 -9.540 -1.188 1.00 93.38 173 LEU A C 1
ATOM 1440 O O . LEU A 1 173 ? -9.554 -8.838 -1.959 1.00 93.38 173 LEU A O 1
ATOM 1444 N N . ILE A 1 174 ? -9.387 -10.648 -0.648 1.00 90.88 174 ILE A N 1
ATOM 1445 C CA . ILE A 1 174 ? -10.782 -11.076 -0.696 1.00 90.88 174 ILE A CA 1
ATOM 1446 C C . ILE A 1 174 ? -11.313 -10.967 0.730 1.00 90.88 174 ILE A C 1
ATOM 1448 O O . ILE A 1 174 ? -10.739 -11.544 1.654 1.00 90.88 174 ILE A O 1
ATOM 1452 N N . THR A 1 175 ? -12.391 -10.204 0.915 1.00 89.38 175 THR A N 1
ATOM 1453 C CA . THR A 1 175 ? -13.083 -10.109 2.206 1.00 89.38 175 THR A CA 1
ATOM 1454 C C . THR A 1 175 ? -14.277 -11.052 2.182 1.00 89.38 175 THR A C 1
ATOM 1456 O O . THR A 1 175 ? -15.208 -10.848 1.408 1.00 89.38 175 THR A O 1
ATOM 1459 N N . HIS A 1 176 ? -14.241 -12.088 3.015 1.00 87.44 176 HIS A N 1
ATOM 1460 C CA . HIS A 1 176 ? -15.362 -13.012 3.191 1.00 87.44 176 HIS A CA 1
ATOM 1461 C C . HIS A 1 176 ? -16.457 -12.381 4.058 1.00 87.44 176 HIS A C 1
ATOM 1463 O O . 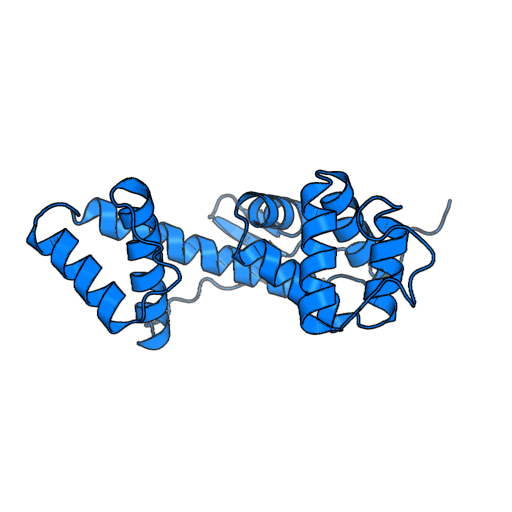HIS A 1 176 ? -16.173 -11.511 4.880 1.00 87.44 176 HIS A O 1
ATOM 1469 N N . GLU A 1 177 ? -17.692 -12.877 3.953 1.00 83.19 177 GLU A N 1
ATOM 1470 C CA . GLU A 1 177 ? -18.831 -12.426 4.778 1.00 83.19 177 GLU A CA 1
ATOM 1471 C C . GLU A 1 177 ? -18.563 -12.546 6.288 1.00 83.19 177 GLU A C 1
ATOM 1473 O O . GLU A 1 177 ? -19.068 -11.768 7.091 1.00 83.19 177 GLU A O 1
ATOM 1478 N N . SER A 1 178 ? -17.708 -13.492 6.683 1.00 81.56 178 SER A N 1
ATOM 1479 C CA . SER A 1 178 ? -17.256 -13.690 8.065 1.00 81.56 178 SER A CA 1
ATOM 1480 C C . SER A 1 178 ? -16.231 -12.654 8.554 1.00 81.56 178 SER A C 1
ATOM 1482 O O . SER A 1 178 ? -15.773 -12.739 9.696 1.00 81.56 178 SER A O 1
ATOM 1484 N N . GLY A 1 179 ? -15.822 -11.711 7.699 1.00 77.38 179 GLY A N 1
ATOM 1485 C CA . GLY A 1 179 ? -14.776 -10.720 7.971 1.00 77.38 179 GLY A CA 1
ATOM 1486 C C . GLY A 1 179 ? -13.346 -11.256 7.836 1.00 77.38 179 GLY A C 1
ATOM 1487 O O . GLY A 1 179 ? -12.388 -10.543 8.137 1.00 77.38 179 GLY A O 1
ATOM 1488 N N . ILE A 1 180 ? -13.174 -12.505 7.393 1.00 85.12 180 ILE A N 1
ATOM 1489 C CA . ILE A 1 180 ? -11.856 -13.093 7.126 1.00 85.12 180 ILE A CA 1
ATOM 1490 C C . ILE A 1 180 ? -11.281 -12.491 5.839 1.00 85.12 180 ILE A C 1
ATOM 1492 O O . ILE A 1 180 ? -11.977 -12.401 4.828 1.00 85.12 180 ILE A O 1
ATOM 1496 N N . LEU A 1 181 ? -10.000 -12.116 5.880 1.00 85.75 181 LEU A N 1
ATOM 1497 C CA . LEU A 1 181 ? -9.237 -11.685 4.712 1.00 85.75 181 LEU A CA 1
ATOM 1498 C C . LEU A 1 181 ? -8.429 -12.852 4.141 1.00 85.75 181 LEU A C 1
ATOM 1500 O O . LEU A 1 181 ? -7.736 -13.562 4.873 1.00 85.75 181 LEU A O 1
ATOM 1504 N N . GLU A 1 182 ? -8.495 -13.008 2.825 1.00 87.81 182 GLU A N 1
ATOM 1505 C CA . GLU A 1 182 ? -7.716 -13.970 2.048 1.00 87.81 182 GLU A CA 1
ATOM 1506 C C . GLU A 1 182 ? -6.916 -13.245 0.960 1.00 87.81 182 GLU A C 1
ATOM 1508 O O . GLU A 1 182 ? -7.350 -12.215 0.448 1.00 87.81 182 GLU A O 1
ATOM 1513 N N . LEU A 1 183 ? -5.735 -13.766 0.619 1.00 88.12 183 LEU A N 1
ATOM 1514 C CA . LEU A 1 183 ? -4.913 -13.219 -0.461 1.00 88.12 183 LEU A CA 1
ATOM 1515 C C . LEU A 1 183 ? -5.540 -13.570 -1.812 1.00 88.12 183 LEU A C 1
ATOM 1517 O O . LEU A 1 183 ? -5.869 -14.730 -2.061 1.00 88.12 183 LEU A O 1
ATOM 1521 N N . ARG A 1 184 ? -5.657 -12.592 -2.711 1.00 87.12 184 ARG A N 1
ATOM 1522 C CA . ARG A 1 184 ? -6.003 -12.868 -4.106 1.00 87.12 184 ARG A CA 1
ATOM 1523 C C . ARG A 1 184 ? -4.809 -13.531 -4.794 1.00 87.12 184 ARG A C 1
ATOM 1525 O O . ARG A 1 184 ? -3.679 -13.063 -4.670 1.00 87.12 184 ARG A O 1
ATOM 1532 N N . TYR A 1 185 ? -5.066 -14.628 -5.502 1.00 83.88 185 TYR A N 1
ATOM 1533 C CA . TYR A 1 185 ? -4.055 -15.308 -6.307 1.00 83.88 185 TYR A CA 1
ATOM 1534 C C . TYR A 1 185 ? -3.898 -14.621 -7.667 1.00 83.88 185 TYR A C 1
ATOM 1536 O O . TYR A 1 185 ? -4.886 -14.179 -8.256 1.00 83.88 185 TYR A O 1
ATOM 1544 N N . PHE A 1 186 ? -2.660 -14.559 -8.148 1.00 82.81 186 PHE A N 1
ATOM 1545 C CA . PHE A 1 186 ? -2.302 -14.041 -9.461 1.00 82.81 186 PHE A CA 1
ATOM 1546 C C . PHE A 1 186 ? -1.356 -15.034 -10.129 1.00 82.81 186 PHE A C 1
ATOM 1548 O O . PHE A 1 186 ? -0.432 -15.517 -9.472 1.00 82.81 186 PHE A O 1
ATOM 1555 N N . ASP A 1 187 ? -1.597 -15.328 -11.405 1.00 78.88 187 ASP A N 1
ATOM 1556 C CA . ASP A 1 187 ? -0.780 -16.268 -12.173 1.00 78.88 187 ASP A CA 1
ATOM 1557 C C . ASP A 1 187 ? 0.681 -15.795 -12.248 1.00 78.88 187 ASP A C 1
ATOM 1559 O O . ASP A 1 187 ? 0.957 -14.593 -12.295 1.00 78.88 187 ASP A O 1
ATOM 1563 N N . GLU A 1 188 ? 1.628 -16.735 -12.234 1.00 71.12 188 GLU A N 1
ATOM 1564 C CA . GLU A 1 188 ? 3.067 -16.428 -12.193 1.00 71.12 188 GLU A CA 1
ATOM 1565 C C . GLU A 1 188 ? 3.591 -15.833 -13.509 1.00 71.12 188 GLU A C 1
ATOM 1567 O O . GLU A 1 188 ? 4.529 -15.034 -13.477 1.00 71.12 188 GLU A O 1
ATOM 1572 N N . ASP A 1 189 ? 2.930 -16.138 -14.629 1.00 71.44 189 ASP A N 1
ATOM 1573 C CA . ASP A 1 189 ? 3.300 -15.673 -15.964 1.00 71.44 189 ASP A CA 1
ATOM 1574 C C . ASP A 1 189 ? 2.352 -14.574 -16.475 1.00 71.44 189 ASP A C 1
ATOM 1576 O O . ASP A 1 189 ? 1.144 -14.626 -16.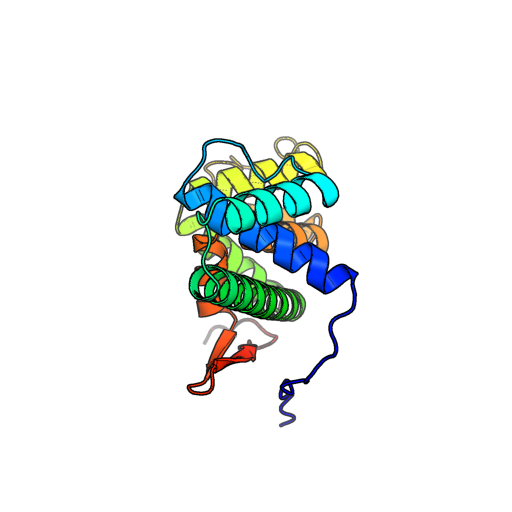218 1.00 71.44 189 ASP A O 1
ATOM 1580 N N . PRO A 1 190 ? 2.862 -13.581 -17.231 1.00 63.47 190 PRO A N 1
ATOM 1581 C CA . PRO A 1 190 ? 2.004 -12.658 -17.961 1.00 63.47 190 PRO A CA 1
ATOM 1582 C C . PRO A 1 190 ? 1.158 -13.436 -18.986 1.00 63.47 190 PRO A C 1
ATOM 1584 O O . PRO A 1 190 ? 1.630 -14.440 -19.528 1.00 63.47 190 PRO A O 1
ATOM 1587 N N . PRO A 1 191 ? -0.081 -12.996 -19.277 1.00 61.34 191 PRO A N 1
ATOM 1588 C CA . PRO A 1 191 ? -0.916 -13.662 -20.267 1.00 61.34 191 PRO A CA 1
ATOM 1589 C C . PRO A 1 191 ? -0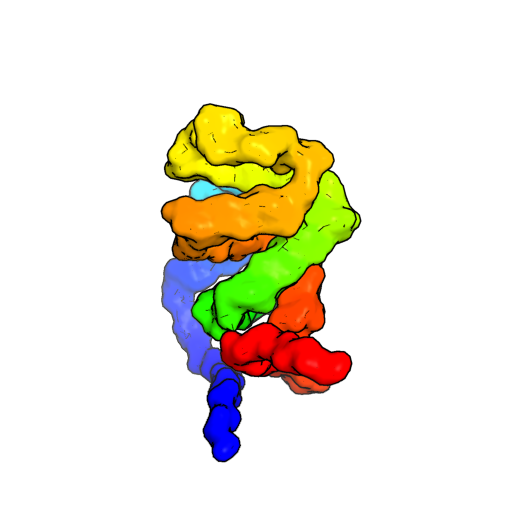.158 -13.752 -21.592 1.00 61.34 191 PRO A C 1
ATOM 1591 O O . PRO A 1 191 ? 0.309 -12.746 -22.123 1.00 61.34 191 PRO A O 1
ATOM 1594 N N . THR A 1 192 ? -0.005 -14.972 -22.101 1.00 52.38 192 THR A N 1
ATOM 1595 C CA . THR A 1 192 ? 0.571 -15.206 -23.423 1.00 52.38 192 THR A CA 1
ATOM 1596 C C . THR A 1 192 ? -0.390 -14.594 -24.437 1.00 52.38 192 THR A C 1
ATOM 1598 O O . THR A 1 192 ? -1.569 -14.952 -24.442 1.00 52.38 192 THR A O 1
ATOM 1601 N N . GLU A 1 193 ? 0.075 -13.632 -25.238 1.00 48.47 193 GLU A N 1
ATOM 1602 C CA . GLU A 1 193 ? -0.737 -13.026 -26.299 1.00 48.47 193 GLU A CA 1
ATOM 1603 C C . GLU A 1 193 ? -1.356 -14.141 -27.163 1.00 48.47 193 GLU A C 1
ATOM 1605 O O . GLU A 1 193 ? -0.648 -15.036 -27.631 1.00 48.47 193 GLU A O 1
ATOM 1610 N N . THR A 1 194 ? -2.684 -14.115 -27.306 1.00 37.03 194 THR A N 1
ATOM 1611 C CA . THR A 1 194 ? -3.463 -15.016 -28.176 1.00 37.03 194 THR A CA 1
ATOM 1612 C C . THR A 1 194 ? -4.049 -14.238 -29.335 1.00 37.03 194 THR A C 1
ATOM 1614 O O . THR A 1 194 ? -4.419 -13.061 -29.120 1.00 37.03 194 THR A O 1
#

Foldseek 3Di:
DDDDFDDPDDDDDDPVRVLVLLLQLLVVLCVVPHDDDSVPDDSVRSVVSVVVCVVVVVDDPVSSVVSSVVSVLLVLLLVLLLVLLVPDAPVVNLVLQQVVCVVDLVSQQQLQVLCCVPPNHDVVPQPDDSSPDRSSSNSVVCCVVPVPSSSVSLSVCLSVDVVSSVSSCVVFWDQDPVRDIDGDDDDNDDDDDD

pLDDT: mean 75.47, std 19.48, range [30.08, 96.12]

Radius of gyration: 19.8 Å; chains: 1; bounding box: 39×48×62 Å

Secondary structure (DSSP, 8-state):
-----------PPPHHHHHHHHHHHHHHHHHHH--S-TTS--HHHHHHHHHHHHHTTSS-HHHHHHHHHHHHHHHHHHHHHHHHHHHS-HHHHHHHHHHHHHH-HHHHHHHHHHHHHHH--STTT-SS-TTTS-HHHHHHHHHHH-HHHHHHHHHHHHHH-HHHHHHHHHHHEEE-TTS-EEEPP--SSPPPP-